Protein AF-A0ABD6EZ34-F1 (afdb_monomer_lite)

pLDDT: mean 71.6, std 22.75, range [33.69, 98.25]

InterPro domains:
  IPR019339 CBF1-interacting co-repressor CIR, N-terminal domain [PF10197] (9-44)
  IPR019339 CBF1-interacting co-repressor CIR, N-terminal domain [SM01083] (8-44)
  IPR039875 Leukocyte receptor cluster member 1-like [PTHR22093] (1-249)

Secondary structure (DSSP, 8-state):
---GGGSTT-TTSHHHHHHHHHHHHHHHHHHHHHHHHHHHHHHHHHHHHHHHHHHHHHHHHHHHHHTTTTS----------EEETTTTEEETTHHHHHHHHHHHHT--HHHHHHHHHHHHHHHHHTTSS--TTTTSTTTTT---TTTS-------S---------------------------------------------------------------HHHHHHHHHHHHHHHHHHHHHHHHHHHHHH-

Organism: NCBI:txid75299

Structure (mmCIF, N/CA/C/O backbone):
data_AF-A0ABD6EZ34-F1
#
_entry.id   AF-A0ABD6EZ34-F1
#
loop_
_atom_site.group_PDB
_atom_site.id
_atom_site.type_symbol
_atom_site.label_atom_id
_atom_site.label_alt_id
_atom_site.label_comp_id
_atom_site.label_asym_id
_atom_site.label_entity_id
_atom_site.label_seq_id
_atom_site.pdbx_PDB_ins_code
_atom_site.Cartn_x
_atom_site.Cartn_y
_atom_site.Cartn_z
_atom_site.occupancy
_atom_site.B_iso_or_equiv
_atom_site.auth_seq_id
_atom_site.auth_comp_id
_atom_site.auth_asym_id
_atom_site.auth_atom_id
_atom_site.pdbx_PDB_model_num
ATOM 1 N N . MET A 1 1 ? 24.789 -8.088 -36.510 1.00 84.75 1 MET A N 1
ATOM 2 C CA . MET A 1 1 ? 24.367 -6.817 -35.865 1.00 84.75 1 MET A CA 1
ATOM 3 C C . MET A 1 1 ? 23.098 -7.044 -35.054 1.00 84.75 1 MET A C 1
ATOM 5 O O . MET A 1 1 ? 22.182 -7.659 -35.582 1.00 84.75 1 MET A O 1
ATOM 9 N N . ASN A 1 2 ? 23.001 -6.521 -33.825 1.00 86.69 2 ASN A N 1
ATOM 10 C CA . ASN A 1 2 ? 21.755 -6.576 -33.052 1.00 86.69 2 ASN A CA 1
ATOM 11 C C . ASN A 1 2 ? 20.814 -5.424 -33.451 1.00 86.69 2 ASN A C 1
ATOM 13 O O . ASN A 1 2 ? 21.127 -4.248 -33.260 1.00 86.69 2 ASN A O 1
ATOM 17 N N . ILE A 1 3 ? 19.662 -5.767 -34.024 1.00 91.50 3 ILE A N 1
ATOM 18 C CA . ILE A 1 3 ? 18.646 -4.809 -34.483 1.00 91.50 3 ILE A CA 1
ATOM 19 C C . ILE A 1 3 ? 17.489 -4.634 -33.492 1.00 91.50 3 ILE A C 1
ATOM 21 O O . ILE A 1 3 ? 16.684 -3.721 -33.666 1.00 91.50 3 ILE A O 1
ATOM 25 N N . LEU A 1 4 ? 17.409 -5.474 -32.456 1.00 88.69 4 LEU A N 1
ATOM 26 C CA . LEU A 1 4 ? 16.299 -5.515 -31.501 1.00 88.69 4 LEU A CA 1
ATOM 27 C C . LEU A 1 4 ? 16.124 -4.195 -30.729 1.00 88.69 4 LEU A C 1
ATOM 29 O O . LEU A 1 4 ? 15.005 -3.688 -30.694 1.00 88.69 4 LEU A O 1
ATOM 33 N N . PRO A 1 5 ? 17.192 -3.550 -30.213 1.00 92.75 5 PRO A N 1
ATOM 34 C CA . PRO A 1 5 ? 17.068 -2.284 -29.484 1.00 92.75 5 PRO A CA 1
ATOM 35 C C . PRO A 1 5 ? 16.522 -1.123 -30.325 1.00 92.75 5 PRO A C 1
ATOM 37 O O . PRO A 1 5 ? 16.077 -0.123 -29.773 1.00 92.75 5 PRO A O 1
ATOM 40 N N . LYS A 1 6 ? 16.558 -1.244 -31.659 1.00 91.38 6 LYS A N 1
ATOM 41 C CA . LYS A 1 6 ? 16.041 -0.236 -32.598 1.00 91.38 6 LYS A CA 1
ATOM 42 C C . LYS A 1 6 ? 14.552 -0.425 -32.903 1.00 91.38 6 LYS A C 1
ATOM 44 O O . LYS A 1 6 ? 13.968 0.382 -33.622 1.00 91.38 6 LYS A O 1
ATOM 49 N N . LYS A 1 7 ? 13.935 -1.508 -32.422 1.00 93.62 7 LYS A N 1
ATOM 50 C CA . LYS A 1 7 ? 12.520 -1.804 -32.648 1.00 93.62 7 LYS A CA 1
ATOM 51 C C . LYS A 1 7 ? 11.677 -1.231 -31.513 1.00 93.62 7 LYS A C 1
ATOM 53 O O . LYS A 1 7 ? 11.980 -1.415 -30.340 1.00 93.62 7 LYS A O 1
ATOM 58 N N . ARG A 1 8 ? 10.566 -0.590 -31.878 1.00 90.75 8 ARG A N 1
ATOM 59 C CA . ARG A 1 8 ? 9.635 0.060 -30.938 1.00 90.75 8 ARG A CA 1
ATOM 60 C C . ARG A 1 8 ? 8.906 -0.923 -30.019 1.00 90.75 8 ARG A C 1
ATOM 62 O O . ARG A 1 8 ? 8.456 -0.529 -28.956 1.00 90.75 8 ARG A O 1
ATOM 69 N N . TRP A 1 9 ? 8.806 -2.194 -30.402 1.00 93.19 9 TRP A N 1
ATOM 70 C CA . TRP A 1 9 ? 8.193 -3.257 -29.595 1.00 93.19 9 TRP A CA 1
ATOM 71 C C . TRP A 1 9 ? 9.178 -3.929 -28.629 1.00 93.19 9 TRP A C 1
ATOM 73 O O . TRP A 1 9 ? 8.796 -4.813 -27.868 1.00 93.19 9 TRP A O 1
ATOM 83 N N . HIS A 1 10 ? 10.459 -3.550 -28.641 1.00 95.50 10 HIS A N 1
ATOM 84 C CA . HIS A 1 10 ? 11.445 -4.221 -27.809 1.00 95.50 10 HIS A CA 1
ATOM 85 C C . HIS A 1 10 ? 11.194 -3.937 -26.321 1.00 95.50 10 HIS A C 1
ATOM 87 O O . HIS A 1 10 ? 11.277 -2.795 -25.863 1.00 95.50 10 HIS A O 1
ATOM 93 N N . VAL A 1 11 ? 10.893 -4.995 -25.569 1.00 93.94 11 VAL A N 1
ATOM 94 C CA . VAL A 1 11 ? 10.420 -4.952 -24.173 1.00 93.94 11 VAL A CA 1
ATOM 95 C C . VAL A 1 11 ? 11.382 -4.209 -23.243 1.00 93.94 11 VAL A C 1
ATOM 97 O O . VAL A 1 11 ? 10.953 -3.475 -22.363 1.00 93.94 11 VAL A O 1
ATOM 100 N N . ARG A 1 12 ? 12.695 -4.348 -23.469 1.00 94.00 12 ARG A N 1
ATOM 101 C CA . ARG A 1 12 ? 13.746 -3.761 -22.620 1.00 94.00 12 ARG A CA 1
ATOM 102 C C . ARG A 1 12 ? 14.067 -2.298 -22.941 1.00 94.00 12 ARG A C 1
ATOM 104 O O . ARG A 1 12 ? 14.937 -1.710 -22.301 1.00 94.00 12 ARG A O 1
ATOM 111 N N . THR A 1 13 ? 13.413 -1.694 -23.933 1.00 94.56 13 THR A N 1
ATOM 112 C CA . THR A 1 13 ? 13.592 -0.258 -24.194 1.00 94.56 13 THR A CA 1
ATOM 113 C C . THR A 1 13 ? 13.009 0.559 -23.050 1.00 94.56 13 THR A C 1
ATOM 115 O O . THR A 1 13 ? 11.966 0.222 -22.493 1.00 94.56 13 THR A O 1
ATOM 118 N N . LYS A 1 14 ? 13.673 1.666 -22.707 1.00 95.38 14 LYS A N 1
ATOM 119 C CA . LYS A 1 14 ? 13.264 2.530 -21.590 1.00 95.38 14 LYS A CA 1
ATOM 120 C C . LYS A 1 14 ? 11.805 2.986 -21.710 1.00 95.38 14 LYS A C 1
ATOM 122 O O . LYS A 1 14 ? 11.103 3.031 -20.709 1.00 95.38 14 LYS A O 1
ATOM 127 N N . GLU A 1 15 ? 11.354 3.271 -22.930 1.00 94.75 15 GLU A N 1
ATOM 128 C CA . GLU A 1 15 ? 9.982 3.698 -23.221 1.00 94.75 15 GLU A CA 1
ATOM 129 C C . GLU A 1 15 ? 8.951 2.613 -22.894 1.00 94.75 15 GLU A C 1
ATOM 131 O O . GLU A 1 15 ? 7.957 2.895 -22.227 1.00 94.75 15 GLU A O 1
ATOM 136 N N . ASN A 1 16 ? 9.199 1.365 -23.297 1.00 95.19 16 ASN A N 1
ATOM 137 C CA . ASN A 1 16 ? 8.270 0.268 -23.031 1.00 95.19 16 ASN A CA 1
ATOM 138 C C . ASN A 1 16 ? 8.256 -0.116 -21.556 1.00 95.19 16 ASN A C 1
ATOM 140 O O . ASN A 1 16 ? 7.183 -0.292 -20.989 1.00 95.19 16 ASN A O 1
ATOM 144 N N . VAL A 1 17 ? 9.421 -0.146 -20.902 1.00 95.94 17 VAL A N 1
ATOM 145 C CA . VAL A 1 17 ? 9.475 -0.380 -19.454 1.00 95.94 17 VAL A CA 1
ATOM 146 C C . VAL A 1 17 ? 8.735 0.734 -18.697 1.00 95.94 17 VAL A C 1
ATOM 148 O O . VAL A 1 17 ? 8.036 0.456 -17.729 1.00 95.94 17 VAL A O 1
ATOM 151 N N . ALA A 1 18 ? 8.829 1.994 -19.137 1.00 95.94 18 ALA A N 1
ATOM 152 C CA . ALA A 1 18 ? 8.085 3.097 -18.527 1.00 95.94 18 ALA A CA 1
ATOM 153 C C . ALA A 1 18 ? 6.564 2.993 -18.740 1.00 95.94 18 ALA A C 1
ATOM 155 O O . ALA A 1 18 ? 5.808 3.372 -17.849 1.00 95.94 18 ALA A O 1
ATOM 156 N N . ARG A 1 19 ? 6.105 2.478 -19.889 1.00 96.75 19 ARG A N 1
ATOM 157 C CA . ARG A 1 19 ? 4.679 2.182 -20.117 1.00 96.75 19 ARG A CA 1
ATOM 158 C C . ARG A 1 19 ? 4.186 1.094 -19.175 1.00 96.75 19 ARG A C 1
ATOM 160 O O . ARG A 1 19 ? 3.265 1.356 -18.418 1.00 96.75 19 ARG A O 1
ATOM 167 N N . VAL A 1 20 ? 4.895 -0.034 -19.116 1.00 97.19 20 VAL A N 1
ATOM 168 C CA . VAL A 1 20 ? 4.566 -1.143 -18.207 1.00 97.19 20 VAL A CA 1
ATOM 169 C C . VAL A 1 20 ? 4.499 -0.668 -16.758 1.00 97.19 20 VAL A C 1
ATOM 171 O O . VAL A 1 20 ? 3.545 -0.982 -16.062 1.00 97.19 20 VAL A O 1
ATOM 174 N N . ARG A 1 21 ? 5.454 0.153 -16.305 1.00 97.62 21 ARG A N 1
ATOM 175 C CA . ARG A 1 21 ? 5.410 0.720 -14.948 1.00 97.62 21 ARG A CA 1
ATOM 176 C C . ARG A 1 21 ? 4.202 1.618 -14.706 1.00 97.62 21 ARG A C 1
ATOM 178 O O . ARG A 1 21 ? 3.658 1.605 -13.610 1.00 97.62 21 ARG A O 1
ATOM 185 N N . ARG A 1 22 ? 3.800 2.416 -15.697 1.00 97.44 22 ARG A N 1
ATOM 186 C CA . ARG A 1 22 ? 2.625 3.289 -15.586 1.00 97.44 22 ARG A CA 1
ATOM 187 C C . ARG A 1 22 ? 1.343 2.459 -15.508 1.00 97.44 22 ARG A C 1
ATOM 189 O O . ARG A 1 22 ? 0.504 2.752 -14.667 1.00 97.44 22 ARG A O 1
ATOM 196 N N . ASP A 1 23 ? 1.245 1.408 -16.314 1.00 97.88 23 ASP A N 1
ATOM 197 C CA . ASP A 1 23 ? 0.098 0.496 -16.317 1.00 97.88 23 ASP A CA 1
ATOM 198 C C . ASP A 1 23 ? 0.023 -0.305 -15.009 1.00 97.88 23 ASP A C 1
ATOM 200 O O . ASP A 1 23 ? -1.036 -0.383 -14.399 1.00 97.88 23 ASP A O 1
ATOM 204 N N . GLN A 1 24 ? 1.159 -0.813 -14.517 1.00 96.31 24 GLN A N 1
ATOM 205 C CA . GLN A 1 24 ? 1.257 -1.482 -13.214 1.00 96.31 24 GLN A CA 1
ATOM 206 C C . GLN A 1 24 ? 0.870 -0.555 -12.060 1.00 96.31 24 GLN A C 1
ATOM 208 O O . GLN A 1 24 ? 0.125 -0.963 -11.176 1.00 96.31 24 GLN A O 1
ATOM 213 N N . LYS A 1 25 ? 1.342 0.700 -12.074 1.00 96.88 25 LYS A N 1
ATOM 214 C CA . LYS A 1 25 ? 0.972 1.699 -11.063 1.00 96.88 25 LYS A CA 1
ATOM 215 C C . LYS A 1 25 ? -0.526 1.991 -11.097 1.00 96.88 25 LYS A C 1
ATOM 217 O O . LYS A 1 25 ? -1.151 2.036 -10.050 1.00 96.88 25 LYS A O 1
ATOM 222 N N . LYS A 1 26 ? -1.100 2.147 -12.292 1.00 97.12 26 LYS A N 1
ATOM 223 C CA . LYS A 1 26 ? -2.535 2.386 -12.462 1.00 97.12 26 LYS A CA 1
ATOM 224 C C . LYS A 1 26 ? -3.371 1.206 -11.958 1.00 97.12 26 LYS A C 1
ATOM 226 O O . LYS A 1 26 ? -4.345 1.424 -11.252 1.00 97.12 26 LYS A O 1
ATOM 231 N N . ALA A 1 27 ? -2.968 -0.023 -12.280 1.00 96.88 27 ALA A N 1
ATOM 232 C CA . ALA A 1 27 ? -3.629 -1.225 -11.779 1.00 96.88 27 ALA A CA 1
ATOM 233 C C . ALA A 1 27 ? -3.565 -1.306 -10.245 1.00 96.88 27 ALA A C 1
ATOM 235 O O . ALA A 1 27 ? -4.580 -1.559 -9.605 1.00 96.88 27 ALA A O 1
ATOM 236 N N . ALA A 1 28 ? -2.404 -1.009 -9.652 1.00 97.19 28 ALA A N 1
ATOM 237 C CA . ALA A 1 28 ? -2.249 -0.972 -8.200 1.00 97.19 28 ALA A CA 1
ATOM 238 C C . ALA A 1 28 ? -3.146 0.094 -7.540 1.00 97.19 28 ALA A C 1
ATOM 240 O O . ALA A 1 28 ? -3.829 -0.209 -6.568 1.00 97.19 28 ALA A O 1
ATOM 241 N N . GLU A 1 29 ? -3.208 1.309 -8.094 1.00 96.56 29 GLU A N 1
ATOM 242 C CA . GLU A 1 29 ? -4.093 2.372 -7.591 1.00 96.56 29 GLU A CA 1
ATOM 243 C C . GLU A 1 29 ? -5.579 1.978 -7.690 1.00 96.56 29 GLU A C 1
ATOM 245 O O . GLU A 1 29 ? -6.354 2.232 -6.771 1.00 96.56 29 GLU A O 1
ATOM 250 N N . GLU A 1 30 ? -6.004 1.333 -8.781 1.00 96.50 30 GLU A N 1
ATOM 251 C CA . GLU A 1 30 ? -7.382 0.842 -8.928 1.00 96.50 30 GLU A CA 1
ATOM 252 C C . GLU A 1 30 ? -7.718 -0.253 -7.902 1.00 96.50 30 GLU A C 1
ATOM 254 O O . GLU A 1 30 ? -8.785 -0.205 -7.286 1.00 96.50 30 GLU A O 1
ATOM 259 N N . GLU A 1 31 ? -6.805 -1.196 -7.653 1.00 95.81 31 GLU A N 1
ATOM 260 C CA . GLU A 1 31 ? -6.968 -2.217 -6.612 1.00 95.81 31 GLU A CA 1
ATOM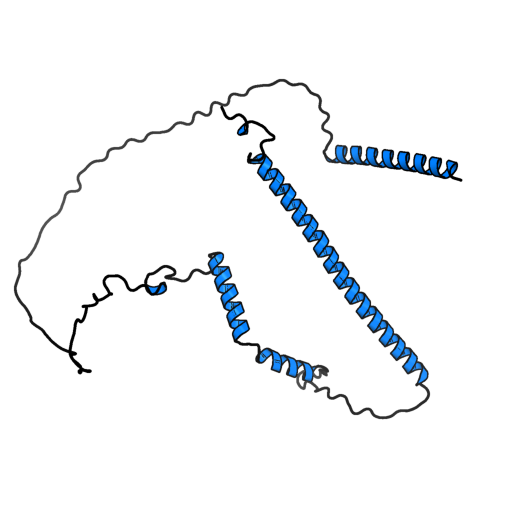 261 C C . GLU A 1 31 ? -7.047 -1.613 -5.204 1.00 95.81 31 GLU A C 1
ATOM 263 O O . GLU A 1 31 ? -7.879 -2.041 -4.402 1.00 95.81 31 GLU A O 1
ATOM 268 N N . GLU A 1 32 ? -6.215 -0.616 -4.894 1.00 97.31 32 GLU A N 1
ATOM 269 C CA . GLU A 1 32 ? -6.268 0.108 -3.620 1.00 97.31 32 GLU A CA 1
ATOM 270 C C . GLU A 1 32 ? -7.613 0.815 -3.444 1.00 97.31 32 GLU A C 1
ATOM 272 O O . GLU A 1 32 ? -8.270 0.625 -2.422 1.00 97.31 32 GLU A O 1
ATOM 277 N N . ARG A 1 33 ? -8.107 1.519 -4.470 1.00 97.31 33 ARG A N 1
ATOM 278 C CA . ARG A 1 33 ? -9.424 2.173 -4.410 1.00 97.31 33 ARG A CA 1
ATOM 279 C C . ARG A 1 33 ? -10.574 1.188 -4.212 1.00 97.31 33 ARG A C 1
ATOM 281 O O . ARG A 1 33 ? -11.544 1.508 -3.523 1.00 97.31 33 ARG A O 1
ATOM 288 N N . ILE A 1 34 ? -10.500 -0.000 -4.813 1.00 97.69 34 ILE A N 1
ATOM 289 C CA . ILE A 1 34 ? -11.504 -1.056 -4.611 1.00 97.69 34 ILE A CA 1
ATOM 290 C C . ILE A 1 34 ? -11.460 -1.560 -3.164 1.00 97.69 34 ILE A C 1
ATOM 292 O O . ILE A 1 34 ? -12.513 -1.696 -2.539 1.00 97.69 34 ILE A O 1
ATOM 296 N N . LYS A 1 35 ? -10.262 -1.790 -2.615 1.00 98.00 35 LYS A N 1
ATOM 297 C CA . LYS A 1 35 ? -10.076 -2.216 -1.219 1.00 98.00 35 LYS A CA 1
ATOM 298 C C . LYS A 1 35 ? -10.584 -1.162 -0.239 1.00 98.00 35 LYS A C 1
ATOM 300 O O . LYS A 1 35 ? -11.350 -1.497 0.656 1.00 98.00 35 LYS A O 1
ATOM 305 N N . GLU A 1 36 ? -10.230 0.106 -0.437 1.00 97.69 36 GLU A N 1
ATOM 306 C CA . GLU A 1 36 ? -10.720 1.217 0.387 1.00 97.69 36 GLU A CA 1
ATOM 307 C C . GLU A 1 36 ? -12.247 1.299 0.371 1.00 97.69 36 GLU A C 1
ATOM 309 O O . GLU A 1 36 ? -12.880 1.426 1.419 1.00 97.69 36 GLU A O 1
ATOM 314 N N . ARG A 1 37 ? -12.860 1.157 -0.809 1.00 97.75 37 ARG A N 1
ATOM 315 C CA . ARG A 1 37 ? -14.318 1.139 -0.941 1.00 97.75 37 ARG A CA 1
ATOM 316 C C . ARG A 1 37 ? -14.951 -0.030 -0.190 1.00 97.75 37 ARG A C 1
ATOM 318 O O . ARG A 1 37 ? -15.979 0.161 0.455 1.00 97.75 37 ARG A O 1
ATOM 325 N N . ALA A 1 38 ? -14.355 -1.217 -0.274 1.00 98.25 38 ALA A N 1
ATOM 326 C CA . ALA A 1 38 ? -14.832 -2.394 0.443 1.00 98.25 38 ALA A CA 1
ATOM 327 C C . ALA A 1 38 ? -14.742 -2.201 1.967 1.00 98.25 38 ALA A C 1
ATOM 329 O O . ALA A 1 38 ? -15.715 -2.470 2.667 1.00 98.25 38 ALA A O 1
ATOM 330 N N . LEU A 1 39 ? -13.629 -1.654 2.466 1.00 98.06 39 LEU A N 1
ATOM 331 C CA . LEU A 1 39 ? -13.435 -1.363 3.892 1.00 98.06 39 LEU A CA 1
ATOM 332 C C . LEU A 1 39 ? -14.427 -0.317 4.415 1.00 98.06 39 LEU A C 1
ATOM 334 O O . LEU A 1 39 ? -14.979 -0.470 5.505 1.00 98.06 39 LEU A O 1
ATOM 338 N N . LEU A 1 40 ? -14.684 0.741 3.640 1.00 98.00 40 LEU A N 1
ATOM 339 C CA . LEU A 1 40 ? -15.697 1.740 3.987 1.00 98.00 40 LEU A CA 1
ATOM 340 C C . LEU A 1 40 ? -17.094 1.118 4.043 1.00 98.00 40 LEU A C 1
ATOM 342 O O . LEU A 1 40 ? -17.802 1.320 5.028 1.00 98.00 40 LEU A O 1
ATOM 346 N N . ALA A 1 41 ? -17.460 0.312 3.044 1.00 97.81 41 ALA A N 1
ATOM 347 C CA . ALA A 1 41 ? -18.745 -0.380 3.018 1.00 97.81 41 ALA A CA 1
ATOM 348 C C . ALA A 1 41 ? -18.909 -1.340 4.209 1.00 97.81 41 ALA A C 1
ATOM 350 O O . ALA A 1 41 ? -19.976 -1.388 4.818 1.00 97.81 41 ALA A O 1
ATOM 351 N N . GLU A 1 42 ? -17.855 -2.064 4.593 1.00 98.06 42 GLU A N 1
ATOM 352 C CA . GLU A 1 42 ? -17.865 -2.934 5.773 1.00 98.06 42 GLU A CA 1
ATOM 353 C C . GLU A 1 42 ? -18.055 -2.132 7.070 1.00 98.06 42 GLU A C 1
ATOM 355 O O . GLU A 1 42 ? -18.880 -2.490 7.917 1.00 98.06 42 GLU A O 1
ATOM 360 N N . ARG A 1 43 ? -17.340 -1.008 7.213 1.00 98.06 43 ARG A N 1
ATOM 361 C CA . ARG A 1 43 ? -17.483 -0.103 8.362 1.00 98.06 43 ARG A CA 1
ATOM 362 C C . ARG A 1 43 ? -18.904 0.446 8.464 1.00 98.06 43 ARG A C 1
ATOM 364 O O . ARG A 1 43 ? -19.487 0.432 9.549 1.00 98.06 43 ARG A O 1
ATOM 371 N N . GLU A 1 44 ? -19.456 0.927 7.354 1.00 97.38 44 GLU A N 1
ATOM 372 C CA . GLU A 1 44 ? -20.824 1.446 7.280 1.00 97.38 44 GLU A CA 1
ATOM 373 C C . GLU A 1 44 ? -21.851 0.358 7.600 1.00 97.38 44 GLU A C 1
ATOM 375 O O . GLU A 1 44 ? -22.751 0.585 8.408 1.00 97.38 44 GLU A O 1
ATOM 380 N N . TYR A 1 45 ? -21.683 -0.846 7.050 1.00 97.94 45 TYR A N 1
ATOM 381 C CA . TYR A 1 45 ? -22.539 -1.995 7.338 1.00 97.94 45 TYR A CA 1
ATOM 382 C C . TYR A 1 45 ? -22.545 -2.340 8.830 1.00 97.94 45 TYR A C 1
ATOM 384 O O . TYR A 1 45 ? -23.610 -2.448 9.445 1.00 97.94 45 TYR A O 1
ATOM 392 N N . ARG A 1 46 ? -21.362 -2.427 9.447 1.00 97.81 46 ARG A N 1
ATOM 393 C CA . ARG A 1 46 ? -21.223 -2.698 10.882 1.00 97.81 46 ARG A CA 1
ATOM 394 C C . ARG A 1 46 ? -21.893 -1.619 11.732 1.00 97.81 46 ARG A C 1
ATOM 396 O O . ARG A 1 46 ? -22.590 -1.940 12.695 1.00 97.81 46 ARG A O 1
ATOM 403 N N . MET A 1 47 ? -21.718 -0.347 11.377 1.00 97.19 47 MET A N 1
ATOM 404 C CA . MET A 1 47 ? -22.379 0.766 12.066 1.00 97.19 47 MET A CA 1
ATOM 405 C C . MET A 1 47 ? -23.897 0.723 11.905 1.00 97.19 47 MET A C 1
ATOM 407 O O . MET A 1 47 ? -24.615 0.944 12.876 1.00 97.19 47 MET A O 1
ATOM 411 N N . ASN A 1 48 ? -24.394 0.395 10.715 1.00 96.81 48 ASN A N 1
ATOM 412 C CA . ASN A 1 48 ? -25.825 0.279 10.454 1.00 96.81 48 ASN A CA 1
ATOM 413 C C . ASN A 1 48 ? -26.461 -0.863 11.252 1.00 96.81 48 ASN A C 1
ATOM 415 O O . ASN A 1 48 ? -27.543 -0.669 11.803 1.00 96.81 48 ASN A O 1
ATOM 419 N N . ILE A 1 49 ? -25.780 -2.008 11.394 1.00 97.69 49 ILE A N 1
ATOM 420 C CA . ILE A 1 49 ? -26.225 -3.086 12.294 1.00 97.69 49 ILE A CA 1
ATOM 421 C C . ILE A 1 49 ? -26.321 -2.573 13.729 1.00 97.69 49 ILE A C 1
ATOM 423 O O . ILE A 1 49 ? -27.353 -2.735 14.372 1.00 97.69 49 ILE A O 1
ATOM 427 N N . LEU A 1 50 ? -25.270 -1.924 14.235 1.00 96.25 50 LEU A N 1
ATOM 428 C CA . LEU A 1 50 ? -25.259 -1.427 15.612 1.00 96.25 50 LEU A CA 1
ATOM 429 C C . LEU A 1 50 ? -26.353 -0.382 15.856 1.00 96.25 50 LEU A C 1
ATOM 431 O O . LEU A 1 50 ? -27.018 -0.433 16.890 1.00 96.25 50 LEU A O 1
ATOM 435 N N . ARG A 1 51 ? -26.594 0.512 14.889 1.00 95.56 51 ARG A N 1
ATOM 436 C CA . ARG A 1 51 ? -27.698 1.482 14.925 1.00 95.56 51 ARG A CA 1
ATOM 437 C C . ARG A 1 51 ? -29.059 0.798 14.915 1.00 95.56 51 ARG A C 1
ATOM 439 O O . ARG A 1 51 ? -29.914 1.165 15.712 1.00 95.56 51 ARG A O 1
ATOM 446 N N . ARG A 1 52 ? -29.255 -0.210 14.060 1.00 94.69 52 ARG A N 1
ATOM 447 C CA . ARG A 1 52 ? -30.500 -0.987 14.006 1.00 94.69 52 ARG A CA 1
ATOM 448 C C . ARG A 1 52 ? -30.758 -1.702 15.330 1.00 94.69 52 ARG A C 1
ATOM 450 O O . ARG A 1 52 ? -31.855 -1.591 15.860 1.00 94.69 52 ARG A O 1
ATOM 457 N N . ASN A 1 53 ? -29.745 -2.355 15.892 1.00 95.00 53 ASN A N 1
ATOM 458 C CA . ASN A 1 53 ? -29.856 -3.055 17.170 1.00 95.00 53 ASN A CA 1
ATOM 459 C C . ASN A 1 53 ? -30.118 -2.079 18.326 1.00 95.00 53 ASN A C 1
ATOM 461 O O . ASN A 1 53 ? -30.893 -2.385 19.222 1.00 95.00 53 ASN A O 1
ATOM 465 N N . ALA A 1 54 ? -29.487 -0.899 18.324 1.00 93.75 54 ALA A N 1
ATOM 466 C CA . ALA A 1 54 ? -29.772 0.141 19.312 1.00 93.75 54 ALA A CA 1
ATOM 467 C C . ALA A 1 54 ? -31.211 0.661 19.189 1.00 93.75 54 ALA A C 1
ATOM 469 O O . ALA A 1 54 ? -31.893 0.781 20.200 1.00 93.75 54 ALA A O 1
ATOM 470 N N . GLY A 1 55 ? -31.689 0.901 17.963 1.00 92.38 55 GLY A N 1
ATOM 471 C CA . GLY A 1 55 ? -33.079 1.278 17.707 1.00 92.38 55 GLY A CA 1
ATOM 472 C C . GLY A 1 55 ? -34.073 0.214 18.176 1.00 92.38 55 GLY A C 1
ATOM 473 O O . GLY A 1 55 ? -35.058 0.555 18.817 1.00 92.38 55 GLY A O 1
ATOM 474 N N . GLN A 1 56 ? -33.781 -1.068 17.933 1.00 90.12 56 GLN A N 1
ATOM 475 C CA . GLN A 1 56 ? -34.586 -2.187 18.434 1.00 90.12 56 GLN A CA 1
ATOM 476 C C . GLN A 1 56 ? -34.619 -2.229 19.963 1.00 90.12 56 GLN A C 1
ATOM 478 O O . GLN A 1 56 ? -35.701 -2.308 20.524 1.00 90.12 56 GLN A O 1
ATOM 483 N N . ARG A 1 57 ? -33.475 -2.068 20.645 1.00 89.12 57 ARG A N 1
ATOM 484 C CA . ARG A 1 57 ? -33.444 -2.015 22.118 1.00 89.12 57 ARG A CA 1
ATOM 485 C C . ARG A 1 57 ? -34.255 -0.853 22.682 1.00 89.12 57 ARG A C 1
ATOM 487 O O . ARG A 1 57 ? -34.916 -1.019 23.700 1.00 89.12 57 ARG A O 1
ATOM 494 N N . VAL A 1 58 ? -34.185 0.323 22.055 1.00 85.69 58 VAL A N 1
ATOM 495 C CA . VAL A 1 58 ? -34.970 1.493 22.480 1.00 85.69 58 VAL A CA 1
ATOM 496 C C . VAL A 1 58 ? -36.460 1.248 22.260 1.00 85.69 58 VAL A C 1
ATOM 498 O O . VAL A 1 58 ? -37.238 1.551 23.153 1.00 85.69 58 VAL A O 1
ATOM 501 N N . MET A 1 59 ? -36.850 0.664 21.125 1.00 81.12 59 MET A N 1
ATOM 502 C CA . MET A 1 59 ? -38.238 0.282 20.844 1.00 81.12 59 MET A CA 1
ATOM 503 C C . MET A 1 59 ? -38.754 -0.756 21.846 1.00 81.12 59 MET A C 1
ATOM 505 O O . MET A 1 59 ? -39.777 -0.524 22.471 1.00 81.12 59 MET A O 1
ATOM 509 N N . GLU A 1 60 ? -38.002 -1.830 22.095 1.00 79.38 60 GLU A N 1
ATOM 510 C CA . GLU A 1 60 ? -38.344 -2.843 23.106 1.00 79.38 60 GLU A CA 1
ATOM 511 C C . GLU A 1 60 ? -38.428 -2.246 24.519 1.00 79.38 60 GLU A C 1
ATOM 513 O O . GLU A 1 60 ? -39.308 -2.604 25.295 1.00 79.38 60 GLU A O 1
ATOM 518 N N . SER A 1 61 ? -37.544 -1.303 24.857 1.00 76.12 61 SER A N 1
ATOM 519 C CA . SER A 1 61 ? -37.579 -0.610 26.153 1.00 76.12 61 SER A CA 1
ATOM 520 C C . SER A 1 61 ? -38.759 0.363 26.265 1.00 76.12 61 SER A C 1
ATOM 522 O O . SER A 1 61 ? -39.297 0.541 27.356 1.00 76.12 61 SER A O 1
ATOM 524 N N . PHE A 1 62 ? -39.165 0.988 25.157 1.00 66.31 62 PHE A N 1
ATOM 525 C CA . PHE A 1 62 ? -40.300 1.909 25.090 1.00 66.31 62 PHE A CA 1
ATOM 526 C C . PHE A 1 62 ? -41.639 1.157 25.162 1.00 66.31 62 PHE A C 1
ATOM 528 O O . PHE A 1 62 ? -42.472 1.496 26.000 1.00 66.31 62 PHE A O 1
ATOM 535 N N . ASP A 1 63 ? -41.792 0.071 24.399 1.00 58.50 63 ASP A N 1
ATOM 536 C CA . ASP A 1 63 ? -42.975 -0.801 24.434 1.00 58.50 63 ASP A CA 1
ATOM 537 C C . ASP A 1 63 ? -43.139 -1.479 25.812 1.00 58.50 63 ASP A C 1
ATOM 539 O O . ASP A 1 63 ? -44.254 -1.672 26.303 1.00 58.50 63 ASP A O 1
ATOM 543 N N . TYR A 1 64 ? -42.031 -1.791 26.499 1.00 56.88 64 TYR A N 1
ATOM 544 C CA . TYR A 1 64 ? -42.058 -2.316 27.869 1.00 56.88 64 TYR A CA 1
ATOM 545 C C . TYR A 1 64 ? -42.464 -1.253 28.908 1.00 56.88 64 TYR A C 1
ATOM 547 O O . TYR A 1 64 ? -43.204 -1.565 29.845 1.00 56.88 64 TYR A O 1
ATOM 555 N N . ALA A 1 65 ? -42.037 0.004 28.736 1.00 55.47 65 ALA A N 1
ATOM 556 C CA . ALA A 1 65 ? -42.400 1.114 29.620 1.00 55.47 65 ALA A CA 1
ATOM 557 C C . ALA A 1 65 ? -43.878 1.523 29.486 1.00 55.47 65 ALA A C 1
ATOM 559 O O . ALA A 1 65 ? -44.507 1.833 30.496 1.00 55.47 65 ALA A O 1
ATOM 560 N N . GLU A 1 66 ? -44.462 1.457 28.285 1.00 49.62 66 GLU A N 1
ATOM 561 C CA . GLU A 1 66 ? -45.882 1.769 28.060 1.00 49.62 66 GLU A CA 1
ATOM 562 C C . GLU A 1 66 ? -46.815 0.756 28.757 1.00 49.62 66 GLU A C 1
ATOM 564 O O . GLU A 1 66 ? -47.843 1.143 29.312 1.00 49.62 66 GLU A O 1
ATOM 569 N N . SER A 1 67 ? -46.396 -0.512 28.884 1.00 53.97 67 SER A N 1
ATOM 570 C CA . SER A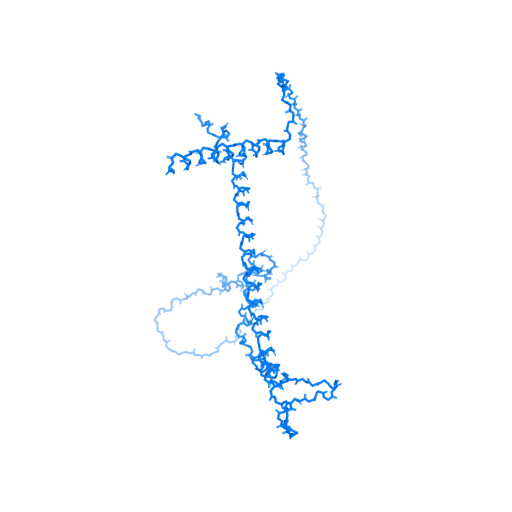 1 67 ? -47.139 -1.558 29.617 1.00 53.97 67 SER A CA 1
ATOM 571 C C . SER A 1 67 ? -47.086 -1.454 31.155 1.00 53.97 67 SER A C 1
ATOM 573 O O . SER A 1 67 ? -47.845 -2.126 31.851 1.00 53.97 67 SER A O 1
ATOM 575 N N . LYS A 1 68 ? -46.193 -0.617 31.704 1.00 50.44 68 LYS A N 1
ATOM 576 C CA . LYS A 1 68 ? -45.880 -0.508 33.145 1.00 50.44 68 LYS A CA 1
ATOM 577 C C . LYS A 1 68 ? -46.326 0.817 33.779 1.00 50.44 68 LYS A C 1
ATOM 579 O O . LYS A 1 68 ? -46.029 1.057 34.946 1.00 50.44 68 LYS A O 1
ATOM 584 N N . THR A 1 69 ? -47.052 1.675 33.059 1.00 42.12 69 THR A N 1
ATOM 585 C CA . THR A 1 69 ? -47.507 2.985 33.573 1.00 42.12 69 THR A CA 1
ATOM 586 C C . THR A 1 69 ? -48.727 2.927 34.503 1.00 42.12 69 THR A C 1
ATOM 588 O O . THR A 1 69 ? -49.213 3.975 34.924 1.00 42.12 69 THR A O 1
ATOM 591 N N . SER A 1 70 ? -49.192 1.737 34.906 1.00 47.44 70 SER A N 1
ATOM 592 C CA . SER A 1 70 ? -50.272 1.598 35.892 1.00 47.44 70 SER A CA 1
ATOM 593 C C . SER A 1 70 ? -49.840 1.193 37.304 1.00 47.44 70 SER A C 1
ATOM 595 O O . SER A 1 70 ? -50.724 1.090 38.149 1.00 47.44 70 SER A O 1
ATOM 597 N N . GLU A 1 71 ? -48.553 0.978 37.627 1.00 43.66 71 GLU A N 1
ATOM 598 C CA . GLU A 1 71 ? -48.210 0.657 39.025 1.00 43.66 71 GLU A CA 1
ATOM 599 C C . GLU A 1 71 ? -46.747 0.888 39.455 1.00 43.66 71 GLU A C 1
ATOM 601 O O . GLU A 1 71 ? -45.805 0.338 38.888 1.00 43.66 71 GLU A O 1
ATOM 606 N N . SER A 1 72 ? -46.628 1.611 40.578 1.00 38.72 72 SER A N 1
ATOM 607 C CA . SER A 1 72 ? -45.529 1.643 41.558 1.00 38.72 72 SER A CA 1
ATOM 608 C C . SER A 1 72 ? -44.348 2.606 41.347 1.00 38.72 72 SER A C 1
ATOM 610 O O . SER A 1 72 ? -43.392 2.347 40.621 1.00 38.72 72 SER A O 1
ATOM 612 N N . GLN A 1 73 ? -44.356 3.657 42.177 1.00 46.91 73 GLN A N 1
ATOM 613 C CA . GLN A 1 73 ? -43.163 4.215 42.824 1.00 46.91 73 GLN A CA 1
ATOM 614 C C . GLN A 1 73 ? -42.387 3.107 43.562 1.00 46.91 73 GLN A C 1
ATOM 616 O O . GLN A 1 73 ? -43.025 2.255 44.172 1.00 46.91 73 GLN A O 1
ATOM 621 N N . SER A 1 74 ? -41.050 3.132 43.565 1.00 34.94 74 SER A N 1
ATOM 622 C CA . SER A 1 74 ? -40.190 2.736 44.702 1.00 34.94 74 SER A CA 1
ATOM 623 C C . SER A 1 74 ? -38.707 2.783 44.299 1.00 34.94 74 SER A C 1
ATOM 625 O O . SER A 1 74 ? -38.356 2.548 43.147 1.00 34.94 74 SER A O 1
ATOM 627 N N . LEU A 1 75 ? -37.870 3.114 45.279 1.00 44.22 75 LEU A N 1
ATOM 628 C CA . LEU A 1 75 ? -36.433 3.368 45.251 1.00 44.22 75 LEU A CA 1
ATOM 629 C C . LEU A 1 75 ? -35.590 2.327 44.491 1.00 44.22 75 LEU A C 1
ATOM 631 O O . LEU A 1 75 ? -35.766 1.123 44.653 1.00 44.22 75 LEU A O 1
ATOM 635 N N . GLY A 1 76 ? -34.592 2.825 43.756 1.00 33.69 76 GLY A N 1
ATOM 636 C CA . GLY A 1 76 ? -33.503 2.048 43.162 1.00 33.69 76 GLY A CA 1
ATOM 637 C C . GLY A 1 76 ? -32.150 2.660 43.516 1.00 33.69 76 GLY A C 1
ATOM 638 O O . GLY A 1 76 ? -31.547 3.377 42.722 1.00 33.69 76 GLY A O 1
ATOM 639 N N . GLU A 1 77 ? -31.710 2.394 44.740 1.00 41.00 77 GLU A N 1
ATOM 640 C CA . GLU A 1 77 ? -30.338 2.533 45.223 1.00 41.00 77 GLU A CA 1
ATOM 641 C C . GLU A 1 77 ? -29.467 1.492 44.494 1.00 41.00 77 GLU A C 1
ATOM 643 O O . GLU A 1 77 ? -29.640 0.290 44.680 1.00 41.00 77 GLU A O 1
ATOM 648 N N . GLY A 1 78 ? -28.596 1.934 43.581 1.00 40.03 78 GLY A N 1
ATOM 649 C CA . GLY A 1 78 ? -27.763 1.012 42.793 1.00 40.03 78 GLY A CA 1
ATOM 650 C C . GLY A 1 78 ? -26.885 1.639 41.707 1.00 40.03 78 GLY A C 1
ATOM 651 O O . GLY A 1 78 ? -26.361 0.923 40.861 1.00 40.03 78 GLY A O 1
ATOM 652 N N . GLY A 1 79 ? -26.721 2.964 41.696 1.00 43.94 79 GLY A N 1
ATOM 653 C CA . GLY A 1 79 ? -25.801 3.646 40.789 1.00 43.94 79 GLY A CA 1
ATOM 654 C C . GLY A 1 79 ? -24.550 4.082 41.536 1.00 43.94 79 GLY A C 1
ATOM 655 O O . GLY A 1 79 ? -24.531 5.183 42.077 1.00 43.94 79 GLY A O 1
ATOM 656 N N . SER A 1 80 ? -23.510 3.244 41.555 1.00 52.75 80 SER A N 1
ATOM 657 C CA . SER A 1 80 ? -22.157 3.612 42.010 1.00 52.75 80 SER A CA 1
ATOM 658 C C . SER A 1 80 ? -21.489 4.555 40.996 1.00 52.75 80 SER A C 1
ATOM 660 O O . SER A 1 80 ? -20.452 4.254 40.417 1.00 52.75 80 SER A O 1
ATOM 662 N N . GLY A 1 81 ? -22.128 5.688 40.706 1.00 51.38 81 GLY A N 1
ATOM 663 C CA . GLY A 1 81 ? -21.511 6.786 39.978 1.00 51.38 81 GLY A CA 1
ATOM 664 C C . GLY A 1 81 ? -20.705 7.607 40.970 1.00 51.38 81 GLY A C 1
ATOM 665 O O . GLY A 1 81 ? -21.282 8.336 41.775 1.00 51.38 81 GLY A O 1
ATOM 666 N N . VAL A 1 82 ? -19.380 7.480 40.941 1.00 58.56 82 VAL A N 1
ATOM 667 C CA . VAL A 1 82 ? -18.507 8.365 41.718 1.00 58.56 82 VAL A CA 1
ATOM 668 C C . VAL A 1 82 ? -18.669 9.774 41.148 1.00 58.56 82 VAL A C 1
ATOM 670 O O . VAL A 1 82 ? -18.355 10.024 39.983 1.00 58.56 82 VAL A O 1
ATOM 673 N N . ILE A 1 83 ? -19.220 10.686 41.949 1.00 58.94 83 ILE A N 1
ATOM 674 C CA . ILE A 1 83 ? -19.352 12.094 41.573 1.00 58.94 83 ILE A CA 1
ATOM 675 C C . ILE A 1 83 ? -17.949 12.692 41.569 1.00 58.94 83 ILE A C 1
ATOM 677 O O . ILE A 1 83 ? -17.248 12.646 42.578 1.00 58.94 83 ILE A O 1
ATOM 681 N N . ASP A 1 84 ? -17.537 13.250 40.435 1.00 61.41 84 ASP A N 1
ATOM 682 C CA . ASP A 1 84 ? -16.234 13.889 40.323 1.00 61.41 84 ASP A CA 1
ATOM 683 C C . ASP A 1 84 ? -16.293 15.253 41.034 1.00 61.41 84 ASP A C 1
ATOM 685 O O . ASP A 1 84 ? -16.838 16.230 40.507 1.00 61.41 84 ASP A O 1
ATOM 689 N N . GLU A 1 85 ? -15.779 15.317 42.268 1.00 61.03 85 GLU A N 1
ATOM 690 C CA . GLU A 1 85 ? -15.920 16.455 43.200 1.00 61.03 85 GLU A CA 1
ATOM 691 C C . GLU A 1 85 ? -15.405 17.793 42.631 1.00 61.03 85 GLU A C 1
ATOM 693 O O . GLU A 1 85 ? -15.762 18.864 43.116 1.00 61.03 85 GLU A O 1
ATOM 698 N N . LYS A 1 86 ? -14.588 17.750 41.570 1.00 63.75 86 LYS A N 1
ATOM 699 C CA . LYS A 1 86 ? -14.020 18.933 40.903 1.00 63.75 86 LYS A CA 1
ATOM 700 C C . LYS A 1 86 ? -14.914 19.525 39.815 1.00 63.75 86 LYS A C 1
ATOM 702 O O . LYS A 1 86 ? -14.801 20.714 39.532 1.00 63.75 86 LYS A O 1
ATOM 707 N N . SER A 1 87 ? -15.757 18.710 39.179 1.00 68.94 87 SER A N 1
ATOM 708 C CA . SER A 1 87 ? -16.549 19.114 38.008 1.00 68.94 87 SER A CA 1
ATOM 709 C C . SER A 1 87 ? -18.057 18.974 38.221 1.00 68.94 87 SER A C 1
ATOM 711 O O . SER A 1 87 ? -18.820 19.464 37.389 1.00 68.94 87 SER A O 1
ATOM 713 N N . GLY A 1 88 ? -18.500 18.275 39.273 1.00 73.38 88 GLY A N 1
ATOM 714 C CA . GLY A 1 88 ? -19.911 17.923 39.465 1.00 73.38 88 GLY A CA 1
ATOM 715 C C . GLY A 1 88 ? -20.467 17.013 38.361 1.00 73.38 88 GLY A C 1
ATOM 716 O O . GLY A 1 88 ? -21.679 16.839 38.255 1.00 73.38 88 GLY A O 1
ATOM 717 N N . HIS A 1 89 ? -19.596 16.453 37.517 1.00 80.50 89 HIS A N 1
ATOM 718 C CA . HIS A 1 89 ? -19.974 15.533 36.457 1.00 80.50 89 HIS A CA 1
ATOM 719 C C . HIS A 1 89 ? -20.045 14.114 37.026 1.00 80.50 89 HIS A C 1
ATOM 721 O O . HIS A 1 89 ? -19.140 13.671 37.735 1.00 80.50 89 HIS A O 1
ATOM 727 N N . ILE A 1 90 ? -21.135 13.408 36.730 1.00 81.94 90 ILE A N 1
ATOM 728 C CA . ILE A 1 90 ? -21.311 12.012 37.131 1.00 81.94 90 ILE A CA 1
ATOM 729 C C . ILE A 1 90 ? -20.603 11.159 36.081 1.00 81.94 90 ILE A C 1
ATOM 731 O O . ILE A 1 90 ? -21.108 10.996 34.969 1.00 81.94 90 ILE A O 1
ATOM 735 N N . ASN A 1 91 ? -19.424 10.639 36.422 1.00 79.94 91 ASN A N 1
ATOM 736 C CA . ASN A 1 91 ? -18.694 9.744 35.537 1.00 79.94 91 ASN A CA 1
ATOM 737 C C . ASN A 1 91 ? -19.161 8.297 35.764 1.00 79.94 91 ASN A C 1
ATOM 739 O O . ASN A 1 91 ? -18.748 7.628 36.710 1.00 79.94 91 ASN A O 1
ATOM 743 N N . PHE A 1 92 ? -20.022 7.813 34.867 1.00 83.38 92 PHE A N 1
ATOM 744 C CA . PHE A 1 92 ? -20.519 6.431 34.863 1.00 83.38 92 PHE A CA 1
ATOM 745 C C . PHE A 1 92 ? -19.443 5.390 34.529 1.00 83.38 92 PHE A C 1
ATOM 747 O O . PHE A 1 92 ? -19.657 4.200 34.739 1.00 83.38 92 PHE A O 1
ATOM 754 N N . PHE A 1 93 ? -18.301 5.829 34.002 1.00 82.31 93 PHE A N 1
ATOM 755 C CA . PHE A 1 93 ? -17.204 4.976 33.567 1.00 82.31 93 PHE A CA 1
ATOM 756 C C . PHE A 1 93 ? -15.993 5.072 34.491 1.00 82.31 93 PHE A C 1
ATOM 758 O O . PHE A 1 93 ? -14.980 4.462 34.187 1.00 82.31 93 PHE A O 1
ATOM 765 N N . ALA A 1 94 ? -16.084 5.770 35.628 1.00 81.06 94 ALA A N 1
ATOM 766 C CA . ALA A 1 94 ? -14.945 5.984 36.521 1.00 81.06 94 ALA A CA 1
ATOM 767 C C . ALA A 1 94 ? -14.263 4.672 36.950 1.00 81.06 94 ALA A C 1
ATOM 769 O O . ALA A 1 94 ? -13.038 4.609 37.040 1.00 81.06 94 ALA A O 1
ATOM 770 N N . ASP A 1 95 ? -15.041 3.616 37.183 1.00 76.81 95 ASP A N 1
ATOM 771 C CA . ASP A 1 95 ? -14.502 2.315 37.581 1.00 76.81 95 ASP A CA 1
ATOM 772 C C . ASP A 1 95 ? -13.859 1.575 36.396 1.00 76.81 95 ASP A C 1
ATOM 774 O O . ASP A 1 95 ? -12.768 1.026 36.538 1.00 76.81 95 ASP A O 1
ATOM 778 N N . LEU A 1 96 ? -14.450 1.668 35.200 1.00 76.50 96 LEU A N 1
ATOM 779 C CA . LEU A 1 96 ? -13.880 1.108 33.969 1.00 76.50 96 LEU A CA 1
ATOM 780 C C . LEU A 1 96 ? -12.617 1.857 33.521 1.00 76.50 96 LEU A C 1
ATOM 782 O O . LEU A 1 96 ? -11.645 1.232 33.116 1.00 76.50 96 LEU A O 1
ATOM 786 N N . GLU A 1 97 ? -12.591 3.183 33.641 1.00 76.25 97 GLU A N 1
ATOM 787 C CA . GLU A 1 97 ? -11.419 4.010 33.353 1.00 76.25 97 GLU A CA 1
ATOM 788 C C . GLU A 1 97 ? -10.283 3.708 34.330 1.00 76.25 97 GLU A C 1
ATOM 790 O O . GLU A 1 97 ? -9.134 3.607 33.912 1.00 76.25 97 GLU A O 1
ATOM 795 N N . ARG A 1 98 ? -10.571 3.490 35.622 1.00 73.62 98 ARG A N 1
ATOM 796 C CA . ARG A 1 98 ? -9.550 3.035 36.580 1.00 73.62 98 ARG A CA 1
ATOM 797 C C . ARG A 1 98 ? -9.025 1.643 36.241 1.00 73.62 98 ARG A C 1
ATOM 799 O O . ARG A 1 98 ? -7.824 1.419 36.374 1.00 73.62 98 ARG A O 1
ATOM 806 N N . GLU A 1 99 ? -9.880 0.725 35.800 1.00 68.06 99 GLU A N 1
ATOM 807 C CA . GLU A 1 99 ? -9.467 -0.616 35.368 1.00 68.06 99 GLU A CA 1
ATOM 808 C C . GLU A 1 99 ? -8.642 -0.586 34.070 1.00 68.06 99 GLU A C 1
ATOM 810 O O . GLU A 1 99 ? -7.624 -1.275 33.965 1.00 68.06 99 GLU A O 1
ATOM 815 N N . GLU A 1 100 ? -9.010 0.246 33.093 1.00 64.69 100 GLU A N 1
ATOM 816 C CA . GLU A 1 100 ? -8.228 0.451 31.870 1.00 64.69 100 GLU A CA 1
ATOM 817 C C . GLU A 1 100 ? -6.904 1.168 32.149 1.00 64.69 100 GLU A C 1
ATOM 819 O O . GLU A 1 100 ? -5.871 0.760 31.618 1.00 64.69 100 GLU A O 1
ATOM 824 N N . LEU A 1 101 ? -6.881 2.180 33.019 1.00 64.06 101 LEU A N 1
ATOM 825 C CA . LEU A 1 101 ? -5.647 2.830 33.467 1.00 64.06 101 LEU A CA 1
ATOM 826 C C . LEU A 1 101 ? -4.748 1.845 34.223 1.00 64.06 101 LEU A C 1
ATOM 828 O O . LEU A 1 101 ? -3.561 1.753 33.927 1.00 64.06 101 LEU A O 1
ATOM 832 N N . ALA A 1 102 ? -5.302 1.010 35.103 1.00 62.84 102 ALA A N 1
ATOM 833 C CA . ALA A 1 102 ? -4.539 -0.028 35.797 1.00 62.84 102 ALA A CA 1
ATOM 834 C C . ALA A 1 102 ? -3.955 -1.088 34.837 1.00 62.84 102 ALA A C 1
ATOM 836 O O . ALA A 1 102 ? -2.853 -1.597 35.072 1.00 62.84 102 ALA A O 1
ATOM 837 N N . ASN A 1 103 ? -4.657 -1.396 33.741 1.00 58.81 103 ASN A N 1
ATOM 838 C CA . ASN A 1 103 ? -4.190 -2.310 32.694 1.00 58.81 103 ASN A CA 1
ATOM 839 C C . ASN A 1 103 ? -3.198 -1.658 31.709 1.00 58.81 103 ASN A C 1
ATOM 841 O O . ASN A 1 103 ? -2.311 -2.338 31.190 1.00 58.81 103 ASN A O 1
ATOM 845 N N . THR A 1 104 ? -3.301 -0.352 31.458 1.00 56.50 104 THR A N 1
ATOM 846 C CA . THR A 1 104 ? -2.444 0.385 30.507 1.00 56.50 104 THR A CA 1
ATOM 847 C C . THR A 1 104 ? -1.179 0.958 31.145 1.00 56.50 104 THR A C 1
ATOM 849 O O . THR A 1 104 ? -0.128 0.962 30.503 1.00 56.50 104 THR A O 1
ATOM 852 N N . GLU A 1 105 ? -1.209 1.346 32.421 1.00 54.00 105 GLU A N 1
ATOM 853 C CA . GLU A 1 105 ? -0.012 1.740 33.180 1.00 54.00 105 GLU A CA 1
ATOM 854 C C . GLU A 1 105 ? 0.933 0.552 33.423 1.00 54.00 105 GLU A C 1
ATOM 856 O O . GLU A 1 105 ? 2.149 0.722 33.543 1.00 54.00 105 GLU A O 1
ATOM 861 N N . LYS A 1 106 ? 0.399 -0.677 33.398 1.00 57.09 106 LYS A N 1
ATOM 862 C CA . LYS A 1 106 ? 1.171 -1.928 33.309 1.00 57.09 106 LYS A CA 1
ATOM 863 C C . LYS A 1 106 ? 1.299 -2.444 31.871 1.00 57.09 106 LYS A C 1
ATOM 865 O O . LYS A 1 106 ? 1.427 -3.647 31.652 1.00 57.09 106 LYS A O 1
ATOM 870 N N . GLY A 1 107 ? 1.310 -1.556 30.877 1.00 57.03 107 GLY A N 1
ATOM 871 C CA . GLY A 1 107 ? 1.668 -1.913 29.507 1.00 57.03 107 GLY A CA 1
ATOM 872 C C . GLY A 1 107 ? 3.024 -2.624 29.472 1.00 57.03 107 GLY A C 1
ATOM 873 O O . GLY A 1 107 ? 3.984 -2.183 30.109 1.00 57.03 107 GLY A O 1
ATOM 874 N N . ASN A 1 108 ? 3.092 -3.753 28.760 1.00 68.00 108 ASN A N 1
ATOM 875 C CA . ASN A 1 108 ? 4.280 -4.598 28.697 1.00 68.00 108 ASN A CA 1
ATOM 876 C C . ASN A 1 108 ? 5.506 -3.757 28.288 1.00 68.00 108 ASN A C 1
ATOM 878 O O . ASN A 1 108 ? 5.613 -3.306 27.145 1.00 68.00 108 ASN A O 1
ATOM 882 N N . LYS A 1 109 ? 6.423 -3.516 29.236 1.00 78.44 109 LYS A N 1
ATOM 883 C CA . LYS A 1 109 ? 7.611 -2.666 29.036 1.00 78.44 109 LYS A CA 1
ATOM 884 C C . LYS A 1 109 ? 8.465 -3.160 27.870 1.00 78.44 109 LYS A C 1
ATOM 886 O O . LYS A 1 109 ? 9.096 -2.358 27.183 1.00 78.44 109 LYS A O 1
ATOM 891 N N . GLU A 1 110 ? 8.439 -4.466 27.629 1.00 79.06 110 GLU A N 1
ATOM 892 C CA . GLU A 1 110 ? 9.133 -5.113 26.521 1.00 79.06 110 GLU A CA 1
ATOM 893 C C . GLU A 1 110 ? 8.552 -4.681 25.171 1.00 79.06 110 GLU A C 1
ATOM 895 O O . GLU A 1 110 ? 9.307 -4.291 24.287 1.00 79.06 110 GLU A O 1
ATOM 900 N N . TYR A 1 111 ? 7.226 -4.594 25.045 1.00 76.81 111 TYR A N 1
ATOM 901 C CA . TYR A 1 111 ? 6.560 -4.174 23.808 1.00 76.81 111 TYR A CA 1
ATOM 902 C C . TYR A 1 111 ? 6.858 -2.713 23.440 1.00 76.81 111 TYR A C 1
ATOM 904 O O . TYR A 1 111 ? 7.088 -2.383 22.275 1.00 76.81 111 TYR A O 1
ATOM 912 N N . ALA A 1 112 ? 6.904 -1.818 24.431 1.00 82.25 112 ALA A N 1
ATOM 913 C CA . ALA A 1 112 ? 7.292 -0.427 24.198 1.00 82.25 112 ALA A CA 1
ATOM 914 C C . ALA A 1 112 ? 8.764 -0.309 23.757 1.00 82.25 112 ALA A C 1
ATOM 916 O O . ALA A 1 112 ? 9.091 0.511 22.896 1.00 82.25 112 ALA A O 1
ATOM 917 N N . ALA A 1 113 ? 9.646 -1.144 24.317 1.00 85.44 113 ALA A N 1
ATOM 918 C CA . ALA A 1 113 ? 11.049 -1.203 23.925 1.00 85.44 113 ALA A CA 1
ATOM 919 C C . ALA A 1 113 ? 11.236 -1.804 22.521 1.00 85.44 113 ALA A C 1
ATOM 921 O O . ALA A 1 113 ? 12.033 -1.280 21.747 1.00 85.44 113 ALA A O 1
ATOM 922 N N . GLU A 1 114 ? 10.489 -2.848 22.163 1.00 86.00 114 GLU A N 1
ATOM 923 C CA . GLU A 1 114 ? 10.491 -3.441 20.820 1.00 86.00 114 GLU A CA 1
ATOM 924 C C . GLU A 1 114 ? 9.997 -2.453 19.764 1.00 86.00 114 GLU A C 1
ATOM 926 O O . GLU A 1 114 ? 10.693 -2.214 18.782 1.00 86.00 114 GLU A O 1
ATOM 931 N N . LYS A 1 115 ? 8.871 -1.775 20.012 1.00 91.25 115 LYS A N 1
ATOM 932 C CA . LYS A 1 115 ? 8.360 -0.696 19.148 1.00 91.25 115 LYS A CA 1
ATOM 933 C C . LYS A 1 115 ? 9.372 0.425 18.937 1.00 91.25 115 LYS A C 1
ATOM 935 O O . LYS A 1 115 ? 9.399 1.040 17.873 1.00 91.25 115 LYS A O 1
ATOM 940 N N . ARG A 1 116 ? 10.156 0.753 19.965 1.00 88.94 116 ARG A N 1
ATOM 941 C CA . ARG A 1 116 ? 11.197 1.778 19.863 1.00 88.94 116 ARG A CA 1
ATOM 942 C C . ARG A 1 116 ? 12.368 1.288 19.011 1.00 88.94 116 ARG A C 1
ATOM 944 O O . ARG A 1 116 ? 12.778 2.014 18.118 1.00 88.94 116 ARG A O 1
ATOM 951 N N . LYS A 1 117 ? 12.827 0.050 19.215 1.00 91.44 117 LYS A N 1
ATOM 952 C CA . LYS A 1 117 ? 13.873 -0.569 18.386 1.00 91.44 117 LYS A CA 1
ATOM 953 C C . LYS A 1 117 ? 13.455 -0.688 16.922 1.00 91.44 117 LYS A C 1
ATOM 955 O O . LYS A 1 117 ? 14.238 -0.346 16.052 1.00 91.44 117 LYS A O 1
ATOM 960 N N . GLU A 1 118 ? 12.216 -1.090 16.648 1.00 90.94 118 GLU A N 1
ATOM 961 C CA . GLU A 1 118 ? 11.685 -1.188 15.282 1.00 90.94 118 GLU A CA 1
ATOM 962 C C . GLU A 1 118 ? 11.705 0.173 14.566 1.00 90.94 118 GLU A C 1
ATOM 964 O O . GLU A 1 118 ? 12.062 0.264 13.390 1.00 90.94 118 GLU A O 1
ATOM 969 N N . LYS A 1 119 ? 11.375 1.255 15.286 1.00 93.12 119 LYS A N 1
ATOM 970 C CA . LYS A 1 119 ? 11.499 2.623 14.765 1.00 93.12 119 LYS A CA 1
ATOM 971 C C . LYS A 1 119 ? 12.955 2.999 14.511 1.00 93.12 119 LYS A C 1
ATOM 973 O O . LYS A 1 119 ? 13.257 3.473 13.421 1.00 93.12 119 LYS A O 1
ATOM 978 N N . ASP A 1 120 ? 13.842 2.742 15.469 1.00 92.75 120 ASP A N 1
ATOM 979 C CA . ASP A 1 120 ? 15.269 3.052 15.345 1.00 92.75 120 ASP A CA 1
ATOM 980 C C . ASP A 1 120 ? 15.905 2.284 14.161 1.00 92.75 120 ASP A C 1
ATOM 982 O O . ASP A 1 120 ? 16.666 2.852 13.377 1.00 92.75 120 ASP A O 1
ATOM 986 N N . GLU A 1 121 ? 15.540 1.013 13.960 1.00 92.62 121 GLU A N 1
ATOM 987 C CA . GLU A 1 121 ? 15.967 0.182 12.824 1.00 92.62 121 GLU A CA 1
ATOM 988 C C . GLU A 1 121 ? 15.419 0.695 11.488 1.00 92.62 121 GLU A C 1
ATOM 990 O O . GLU A 1 121 ? 16.143 0.743 10.489 1.00 92.62 121 GLU A O 1
ATOM 995 N N . PHE A 1 122 ? 14.147 1.096 11.448 1.00 94.62 122 PHE A N 1
ATOM 996 C CA . PHE A 1 122 ? 13.535 1.673 10.255 1.00 94.62 122 PHE A CA 1
ATOM 997 C C . PHE A 1 122 ? 14.192 3.004 9.875 1.00 94.62 122 PHE A C 1
ATOM 999 O O . PHE A 1 122 ? 14.538 3.218 8.710 1.00 94.62 122 PHE A O 1
ATOM 1006 N N . GLU A 1 123 ? 14.419 3.880 10.851 1.00 94.31 123 GLU A N 1
ATOM 1007 C CA . GLU A 1 123 ? 15.098 5.157 10.655 1.00 94.31 123 GLU A CA 1
ATOM 1008 C C . GLU A 1 123 ? 16.568 4.967 10.260 1.00 94.31 123 GLU A C 1
ATOM 1010 O O . GLU A 1 123 ? 17.052 5.691 9.387 1.00 94.31 123 GLU A O 1
ATOM 1015 N N . SER A 1 124 ? 17.257 3.965 10.814 1.00 92.19 124 SER A N 1
ATOM 1016 C CA . SER A 1 124 ? 18.609 3.569 10.395 1.00 92.19 124 SER A CA 1
ATOM 1017 C C . SER A 1 124 ? 18.632 3.065 8.953 1.00 92.19 124 SER A C 1
ATOM 1019 O O . SER A 1 124 ? 19.437 3.522 8.137 1.00 92.19 124 SER A O 1
ATOM 1021 N N . LYS A 1 125 ? 17.672 2.214 8.574 1.00 91.19 125 LYS A N 1
ATOM 1022 C CA . LYS A 1 125 ? 17.529 1.708 7.203 1.00 91.19 125 LYS A CA 1
ATOM 1023 C C . LYS A 1 125 ? 17.228 2.816 6.193 1.00 91.19 125 LYS A C 1
ATOM 1025 O O . LYS A 1 125 ? 17.678 2.739 5.049 1.00 91.19 125 LYS A O 1
ATOM 1030 N N . LEU A 1 126 ? 16.481 3.841 6.601 1.00 92.94 126 LEU A N 1
ATOM 1031 C CA . LEU A 1 126 ? 16.240 5.044 5.802 1.00 92.94 126 LEU A CA 1
ATOM 1032 C C . LEU A 1 126 ? 17.408 6.043 5.834 1.00 92.94 126 LEU A C 1
ATOM 1034 O O . LEU A 1 126 ? 17.402 7.002 5.064 1.00 92.94 126 LEU A O 1
ATOM 1038 N N . GLY A 1 127 ? 18.409 5.831 6.691 1.00 89.50 127 GLY A N 1
ATOM 1039 C CA . GLY A 1 127 ? 19.544 6.734 6.878 1.00 89.50 127 GLY A CA 1
ATOM 1040 C C . GLY A 1 127 ? 19.194 8.041 7.598 1.00 89.50 127 GLY A C 1
ATOM 1041 O O . GLY A 1 127 ? 19.960 8.998 7.508 1.00 89.50 127 GLY A O 1
ATOM 1042 N N . ILE A 1 128 ? 18.045 8.093 8.277 1.00 90.94 128 ILE A N 1
ATOM 1043 C CA . ILE A 1 128 ? 17.590 9.229 9.092 1.00 90.94 128 ILE A CA 1
ATOM 1044 C C . ILE A 1 128 ? 18.299 9.199 10.447 1.00 90.94 128 ILE A C 1
ATOM 1046 O O . ILE A 1 128 ? 18.854 10.209 10.880 1.00 90.94 128 ILE A O 1
ATOM 1050 N N . LEU A 1 129 ? 18.322 8.027 11.085 1.00 85.81 129 LEU A N 1
ATOM 1051 C CA . LEU A 1 129 ? 19.032 7.801 12.335 1.00 85.81 129 LEU A CA 1
ATOM 1052 C C . LEU A 1 129 ? 20.378 7.144 12.028 1.00 85.81 129 LEU A C 1
ATOM 1054 O O . LEU A 1 129 ? 20.440 5.984 11.640 1.00 85.81 129 LEU A O 1
ATOM 1058 N N . LYS A 1 130 ? 21.469 7.895 12.182 1.00 87.94 130 LYS A N 1
ATOM 1059 C CA . LYS A 1 130 ? 22.835 7.385 12.022 1.00 87.94 130 LYS A CA 1
ATOM 1060 C C . LYS A 1 130 ? 23.604 7.608 13.310 1.00 87.94 130 LYS A C 1
ATOM 1062 O O . LYS A 1 130 ? 23.775 8.755 13.729 1.00 87.94 130 LYS A O 1
ATOM 1067 N N . TYR A 1 131 ? 24.076 6.535 13.934 1.00 84.38 131 TYR A N 1
ATOM 1068 C CA . TYR A 1 131 ? 24.815 6.656 15.185 1.00 84.38 131 TYR A CA 1
ATOM 1069 C C . TYR A 1 131 ? 26.257 7.098 14.908 1.00 84.38 131 TYR A C 1
ATOM 1071 O O . TYR A 1 131 ? 26.913 6.668 13.955 1.00 84.38 131 TYR A O 1
ATOM 1079 N N . LEU A 1 132 ? 26.771 8.003 15.739 1.00 83.25 132 LEU A N 1
ATOM 1080 C CA . LEU A 1 132 ? 28.155 8.453 15.635 1.00 83.25 132 LEU A CA 1
ATOM 1081 C C . LEU A 1 132 ? 29.094 7.282 15.960 1.00 83.25 132 LEU A C 1
ATOM 1083 O O . LEU A 1 132 ? 28.982 6.675 17.020 1.00 83.25 132 LEU A O 1
ATOM 1087 N N . GLY A 1 133 ? 30.016 6.967 15.049 1.00 78.19 133 GLY A N 1
ATOM 1088 C CA . GLY A 1 133 ? 30.905 5.809 15.189 1.00 78.19 133 GLY A CA 1
ATOM 1089 C C . GLY A 1 133 ? 30.333 4.502 14.635 1.00 78.19 133 GLY A C 1
ATOM 1090 O O . GLY A 1 133 ? 31.003 3.482 14.717 1.00 78.19 133 GLY A O 1
ATOM 1091 N N . GLU A 1 134 ? 29.152 4.508 14.016 1.00 76.88 134 GLU A N 1
ATOM 1092 C CA . GLU A 1 134 ? 28.619 3.350 13.294 1.00 76.88 134 GLU A CA 1
ATOM 1093 C C . GLU A 1 134 ? 29.582 2.943 12.158 1.00 76.88 134 GLU A C 1
ATOM 1095 O O . GLU A 1 134 ? 29.822 3.700 11.213 1.00 76.88 134 GLU A O 1
ATOM 1100 N N . GLY A 1 135 ? 30.207 1.769 12.301 1.00 76.19 135 GLY A N 1
ATOM 1101 C CA . GLY A 1 135 ? 31.284 1.282 11.426 1.00 76.19 135 GLY A CA 1
ATOM 1102 C C . GLY A 1 135 ? 32.714 1.556 11.919 1.00 76.19 135 GLY A C 1
ATOM 1103 O O . GLY A 1 135 ? 33.670 1.187 11.237 1.00 76.19 135 GLY A O 1
ATOM 1104 N N . SER A 1 136 ? 32.895 2.177 13.089 1.00 81.44 136 SER A N 1
ATOM 1105 C CA . SER A 1 136 ? 34.194 2.227 13.768 1.00 81.44 136 SER A CA 1
ATOM 1106 C C . SER A 1 136 ? 34.538 0.861 14.377 1.00 81.44 136 SER A C 1
ATOM 1108 O O . SER A 1 136 ? 33.656 0.059 14.694 1.00 81.44 136 SER A O 1
ATOM 1110 N N . LYS A 1 137 ? 35.836 0.591 14.568 1.00 78.19 137 LYS A N 1
ATOM 1111 C CA . LYS A 1 137 ? 36.313 -0.660 15.190 1.00 78.19 137 LYS A CA 1
ATOM 1112 C C . LYS A 1 137 ? 35.797 -0.826 16.622 1.00 78.19 137 LYS A C 1
ATOM 1114 O O . LYS A 1 137 ? 35.491 -1.937 17.033 1.00 78.19 137 LYS A O 1
ATOM 1119 N N . GLU A 1 138 ? 35.628 0.282 17.339 1.00 75.56 138 GLU A N 1
ATOM 1120 C CA . GLU A 1 138 ? 35.064 0.316 18.692 1.00 75.56 138 GLU A CA 1
ATOM 1121 C C . GLU A 1 138 ? 33.581 -0.080 18.698 1.00 75.56 138 GLU A C 1
ATOM 1123 O O . GLU A 1 138 ? 33.158 -0.881 19.529 1.00 75.56 138 GLU A O 1
ATOM 1128 N N . PHE A 1 139 ? 32.801 0.408 17.726 1.00 81.06 139 PHE A N 1
ATOM 1129 C CA . PHE A 1 139 ? 31.385 0.062 17.581 1.00 81.06 139 PHE A CA 1
ATOM 1130 C C . PHE A 1 139 ? 31.187 -1.399 17.151 1.00 81.06 139 PHE A C 1
ATOM 1132 O O . PHE A 1 139 ? 30.308 -2.089 17.665 1.00 81.06 139 PHE A O 1
ATOM 1139 N N . MET A 1 140 ? 32.053 -1.898 16.265 1.00 77.12 140 MET A N 1
ATOM 1140 C CA . MET A 1 140 ? 32.089 -3.306 15.844 1.00 77.12 140 MET A CA 1
ATOM 1141 C C . MET A 1 140 ? 32.730 -4.231 16.897 1.00 77.12 140 MET A C 1
ATOM 1143 O O . MET A 1 140 ? 32.782 -5.443 16.694 1.00 77.12 140 MET A O 1
ATOM 1147 N N . LYS A 1 141 ? 33.202 -3.677 18.030 1.00 81.94 141 LYS A N 1
ATOM 1148 C CA . LYS A 1 141 ? 33.944 -4.380 19.095 1.00 81.94 141 LYS A CA 1
ATOM 1149 C C . LYS A 1 141 ? 35.120 -5.205 18.558 1.00 81.94 141 LYS A C 1
ATOM 1151 O O . LYS A 1 141 ? 35.491 -6.237 19.119 1.00 81.94 141 LYS A O 1
ATOM 1156 N N . GLU A 1 142 ? 35.713 -4.757 17.457 1.00 84.50 142 GLU A N 1
ATOM 1157 C CA . GLU A 1 142 ? 36.879 -5.388 16.866 1.00 84.50 142 GLU A CA 1
ATOM 1158 C C . GLU A 1 142 ? 38.136 -4.843 17.530 1.00 84.50 142 GLU A C 1
ATOM 1160 O O . GLU A 1 142 ? 38.509 -3.685 17.338 1.00 84.50 142 GLU A O 1
ATOM 1165 N N . VAL A 1 143 ? 38.827 -5.705 18.277 1.00 83.94 143 VAL A N 1
ATOM 1166 C CA . VAL A 1 143 ? 40.142 -5.364 18.820 1.00 83.94 143 VAL A CA 1
ATOM 1167 C C . VAL A 1 143 ? 41.129 -5.252 17.652 1.00 83.94 143 VAL A C 1
ATOM 1169 O O . VAL A 1 143 ? 41.324 -6.234 16.916 1.00 83.94 143 VAL A O 1
ATOM 1172 N N . PRO A 1 144 ? 41.749 -4.083 17.438 1.00 85.44 144 PRO A N 1
ATOM 1173 C CA . PRO A 1 144 ? 42.722 -3.901 16.379 1.00 85.44 144 PRO A CA 1
ATOM 1174 C C . PRO A 1 144 ? 43.937 -4.813 16.590 1.00 85.44 144 PRO A C 1
ATOM 1176 O O . PRO A 1 144 ? 44.297 -5.177 17.706 1.00 85.44 144 PRO A O 1
ATOM 1179 N N . TRP A 1 145 ? 44.598 -5.184 15.493 1.00 83.81 145 TRP A N 1
ATOM 1180 C CA . TRP A 1 145 ? 45.708 -6.144 15.511 1.00 83.81 145 TRP A CA 1
ATOM 1181 C C . TRP A 1 145 ? 46.864 -5.754 16.450 1.00 83.81 145 TRP A C 1
ATOM 1183 O O . TRP A 1 145 ? 47.547 -6.641 16.942 1.00 83.81 145 TRP A O 1
ATOM 1193 N N . TYR A 1 146 ? 47.066 -4.459 16.713 1.00 81.69 146 TYR A N 1
ATOM 1194 C CA . TYR A 1 146 ? 48.110 -3.950 17.609 1.00 81.69 146 TYR A CA 1
ATOM 1195 C C . TYR A 1 146 ? 47.773 -4.082 19.103 1.00 81.69 146 TYR A C 1
ATOM 1197 O O . TYR A 1 146 ? 48.661 -3.950 19.935 1.00 81.69 146 TYR A O 1
ATOM 1205 N N . GLU A 1 147 ? 46.510 -4.331 19.450 1.00 83.31 147 GLU A N 1
ATOM 1206 C CA . GLU A 1 147 ? 46.045 -4.524 20.832 1.00 83.31 147 GLU A CA 1
ATOM 1207 C C . GLU A 1 147 ? 45.855 -6.018 21.163 1.00 83.31 147 GLU A C 1
ATOM 1209 O O . GLU A 1 147 ? 45.803 -6.420 22.324 1.00 83.31 147 GLU A O 1
ATOM 1214 N N . LYS A 1 148 ? 45.834 -6.883 20.138 1.00 81.88 148 LYS A N 1
ATOM 1215 C CA . LYS A 1 148 ? 45.884 -8.339 20.309 1.00 81.88 148 LYS A CA 1
ATOM 1216 C C . LYS A 1 148 ? 47.307 -8.774 20.664 1.00 81.88 148 LYS A C 1
ATOM 1218 O O . LYS A 1 148 ? 48.155 -8.916 19.785 1.00 81.88 148 LYS A O 1
ATOM 1223 N N . ASN A 1 149 ? 47.555 -9.053 21.944 1.00 80.00 149 ASN A N 1
ATOM 1224 C CA . ASN A 1 149 ? 48.795 -9.707 22.360 1.00 80.00 149 ASN A CA 1
ATOM 1225 C C . ASN A 1 149 ? 48.919 -11.081 21.673 1.00 80.00 149 ASN A C 1
ATOM 1227 O O . ASN A 1 149 ? 47.961 -11.860 21.706 1.00 80.00 149 ASN A O 1
ATOM 1231 N N . PRO A 1 150 ? 50.073 -11.412 21.062 1.00 76.94 150 PRO A N 1
ATOM 1232 C CA . PRO A 1 150 ? 50.268 -12.719 20.453 1.00 76.94 150 PRO A CA 1
ATOM 1233 C C . PRO A 1 150 ? 50.137 -13.796 21.532 1.00 76.94 150 PRO A C 1
ATOM 1235 O O . PRO A 1 150 ? 50.845 -13.765 22.541 1.00 76.94 150 PRO A O 1
ATOM 1238 N N . GLN A 1 151 ? 49.220 -14.746 21.327 1.00 67.31 151 GLN A N 1
ATOM 1239 C CA . GLN A 1 151 ? 49.079 -15.905 22.203 1.00 67.31 151 GLN A CA 1
ATOM 1240 C C . GLN A 1 151 ? 50.376 -16.715 22.129 1.00 67.31 151 GLN A C 1
ATOM 1242 O O . GLN A 1 151 ? 50.621 -17.442 21.167 1.00 67.31 151 GLN A O 1
ATOM 1247 N N . ARG A 1 152 ? 51.233 -16.571 23.147 1.00 62.25 152 ARG A N 1
ATOM 1248 C CA . ARG A 1 152 ? 52.326 -17.515 23.382 1.00 62.25 152 ARG A CA 1
ATOM 1249 C C . ARG A 1 152 ? 51.677 -18.874 23.610 1.00 62.25 152 ARG A C 1
ATOM 1251 O O . ARG A 1 152 ? 50.942 -19.042 24.579 1.00 62.25 152 ARG A O 1
ATOM 1258 N N . ALA A 1 153 ? 51.922 -19.819 22.708 1.00 55.78 153 ALA A N 1
ATOM 1259 C CA . ALA A 1 153 ? 51.555 -21.208 22.919 1.00 55.78 153 ALA A CA 1
ATOM 1260 C C . ALA A 1 153 ? 52.299 -21.705 24.167 1.00 55.78 153 ALA A C 1
ATOM 1262 O O . ALA A 1 153 ? 53.497 -21.980 24.117 1.00 55.78 153 ALA A O 1
ATOM 1263 N N . LEU A 1 154 ? 51.606 -21.754 25.305 1.00 51.03 154 LEU A N 1
ATOM 1264 C CA . LEU A 1 154 ? 52.100 -22.421 26.500 1.00 51.03 154 LEU A CA 1
ATOM 1265 C C . LEU A 1 154 ? 52.021 -23.927 26.247 1.00 51.03 154 LEU A C 1
ATOM 1267 O O . LEU A 1 154 ? 51.009 -24.574 26.500 1.00 51.03 154 LEU A O 1
ATOM 1271 N N . SER A 1 155 ? 53.107 -24.467 25.703 1.00 43.22 155 SER A N 1
ATOM 1272 C CA . SER A 1 155 ? 53.435 -25.877 25.843 1.00 43.22 155 SER A CA 1
ATOM 1273 C C . SER A 1 155 ? 53.925 -26.105 27.271 1.00 43.22 155 SER A C 1
ATOM 1275 O O . SER A 1 155 ? 54.973 -25.592 27.648 1.00 43.22 155 SER A O 1
ATOM 1277 N N . THR A 1 156 ? 53.163 -26.916 28.008 1.00 43.94 156 THR A N 1
ATOM 1278 C CA . THR A 1 156 ? 53.587 -27.789 29.119 1.00 43.94 156 THR A CA 1
ATOM 1279 C C . THR A 1 156 ? 54.219 -27.158 30.369 1.00 43.94 156 THR A C 1
ATO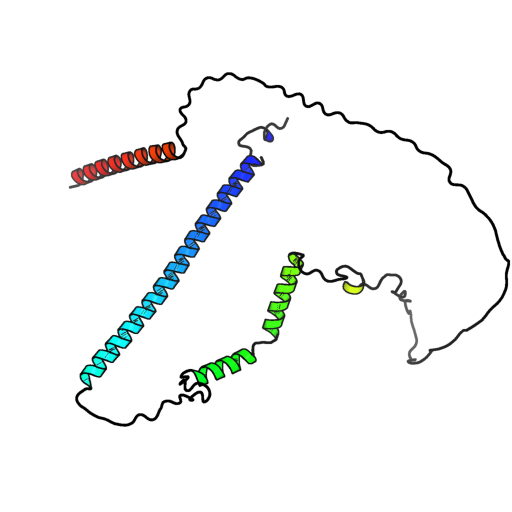M 1281 O O . THR A 1 156 ? 55.405 -26.855 30.383 1.00 43.94 156 THR A O 1
ATOM 1284 N N . GLY A 1 157 ? 53.436 -27.168 31.457 1.00 42.72 157 GLY A N 1
ATOM 1285 C CA . GLY A 1 157 ? 53.917 -27.371 32.831 1.00 42.72 157 GLY A CA 1
ATOM 1286 C C . GLY A 1 157 ? 54.196 -26.111 33.647 1.00 42.72 157 GLY A C 1
ATOM 1287 O O . GLY A 1 157 ? 55.280 -25.556 33.560 1.00 42.72 157 GLY A O 1
ATOM 1288 N N . ASP A 1 158 ? 53.230 -25.685 34.461 1.00 34.25 158 ASP A N 1
ATOM 1289 C CA . ASP A 1 158 ? 53.305 -25.717 35.934 1.00 34.25 158 ASP A CA 1
ATOM 1290 C C . ASP A 1 158 ? 52.213 -24.808 36.527 1.00 34.25 158 ASP A C 1
ATOM 1292 O O . ASP A 1 158 ? 51.861 -23.754 35.995 1.00 34.25 158 ASP A O 1
ATOM 1296 N N . SER A 1 159 ? 51.610 -25.283 37.602 1.00 43.12 159 SER A N 1
ATOM 1297 C CA . SER A 1 159 ? 50.522 -24.645 38.331 1.00 43.12 159 SER A CA 1
ATOM 1298 C C . SER A 1 159 ? 5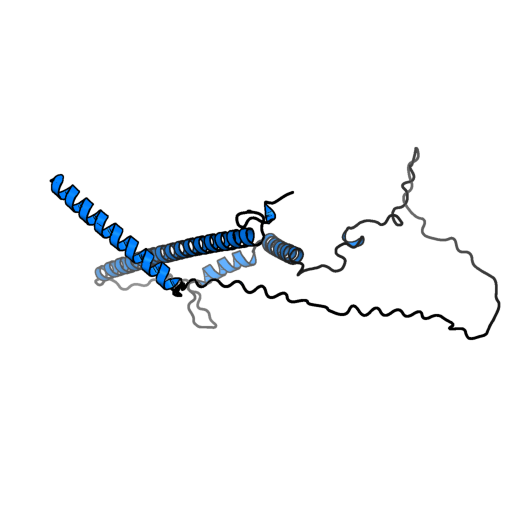1.037 -23.591 39.318 1.00 43.12 159 SER A C 1
ATOM 1300 O O . SER A 1 159 ? 52.090 -23.766 39.914 1.00 43.12 159 SER A O 1
ATOM 1302 N N . LEU A 1 160 ? 50.192 -22.582 39.577 1.00 38.47 160 LEU A N 1
ATOM 1303 C CA . LEU A 1 160 ? 50.248 -21.598 40.675 1.00 38.47 160 LEU A CA 1
ATOM 1304 C C . LEU A 1 160 ? 51.113 -20.342 40.453 1.00 38.47 160 LEU A C 1
ATOM 1306 O O . LEU A 1 160 ? 52.310 -20.312 40.710 1.00 38.47 160 LEU A O 1
ATOM 1310 N N . SER A 1 161 ? 50.452 -19.229 40.124 1.00 35.50 161 SER A N 1
ATOM 1311 C CA . SER A 1 161 ? 50.569 -17.976 40.897 1.00 35.50 161 SER A CA 1
ATOM 1312 C C . SER A 1 161 ? 49.608 -16.915 40.351 1.00 35.50 161 SER A C 1
ATOM 1314 O O . SER A 1 161 ? 49.807 -16.307 39.303 1.00 35.50 161 SER A O 1
ATOM 1316 N N . GLN A 1 162 ? 48.524 -16.701 41.094 1.00 42.44 162 GLN A N 1
ATOM 1317 C CA . GLN A 1 162 ? 47.827 -15.423 41.097 1.00 42.44 162 GLN A CA 1
ATOM 1318 C C . GLN A 1 162 ? 48.698 -14.377 41.808 1.00 42.44 162 GLN A C 1
ATOM 1320 O O . GLN A 1 162 ? 49.400 -14.697 42.763 1.00 42.44 162 GLN A O 1
ATOM 1325 N N . ALA A 1 163 ? 48.497 -13.126 41.393 1.00 33.88 163 ALA A N 1
ATOM 1326 C CA . ALA A 1 163 ? 48.816 -11.881 42.087 1.00 33.88 163 ALA A CA 1
ATOM 1327 C C . ALA A 1 163 ? 50.216 -11.263 41.881 1.00 33.88 163 ALA A C 1
ATOM 1329 O O . ALA A 1 163 ? 51.250 -11.832 42.207 1.00 33.88 163 ALA A O 1
ATOM 1330 N N . ASN A 1 164 ? 50.152 -9.987 41.481 1.00 37.00 164 ASN A N 1
ATOM 1331 C CA . ASN A 1 164 ? 51.137 -8.917 41.644 1.00 37.00 164 ASN A CA 1
ATOM 1332 C C . ASN A 1 164 ? 52.374 -8.936 40.737 1.00 37.00 164 ASN A C 1
ATOM 1334 O O . ASN A 1 164 ? 53.314 -9.685 40.957 1.00 37.00 164 ASN A O 1
ATOM 1338 N N . ASN A 1 165 ? 52.425 -7.975 39.810 1.00 37.12 165 ASN A N 1
ATOM 1339 C CA . ASN A 1 165 ? 53.581 -7.080 39.691 1.00 37.12 165 ASN A CA 1
ATOM 1340 C C . ASN A 1 165 ? 53.194 -5.817 38.911 1.00 37.12 165 ASN A C 1
ATOM 1342 O O . ASN A 1 165 ? 53.509 -5.631 37.739 1.00 37.12 165 ASN A O 1
ATOM 1346 N N . ASP A 1 166 ? 52.499 -4.933 39.622 1.00 40.00 166 ASP A N 1
ATOM 1347 C CA . ASP A 1 166 ? 52.677 -3.502 39.438 1.00 40.00 166 ASP A CA 1
ATOM 1348 C C . ASP A 1 166 ? 54.090 -3.119 39.904 1.00 40.00 166 ASP A C 1
ATOM 1350 O O . ASP A 1 166 ? 54.483 -3.464 41.018 1.00 40.00 166 ASP A O 1
ATOM 1354 N N . LYS A 1 167 ? 54.752 -2.284 39.091 1.00 40.66 167 LYS A N 1
ATOM 1355 C CA . LYS A 1 167 ? 55.893 -1.388 39.388 1.00 40.66 167 LYS A CA 1
ATOM 1356 C C . LYS A 1 167 ? 57.283 -1.815 38.888 1.00 40.66 167 LYS A C 1
ATOM 1358 O O . LYS A 1 167 ? 57.891 -2.761 39.364 1.00 40.66 167 LYS A O 1
ATOM 1363 N N . ARG A 1 168 ? 57.827 -0.857 38.121 1.00 35.00 168 ARG A N 1
ATOM 1364 C CA . ARG A 1 168 ? 59.230 -0.407 38.027 1.00 35.00 168 ARG A CA 1
ATOM 1365 C C . ARG A 1 168 ? 60.178 -1.229 37.154 1.00 35.00 168 ARG A C 1
ATOM 1367 O O . ARG A 1 168 ? 60.711 -2.231 37.592 1.00 35.00 168 ARG A O 1
ATOM 1374 N N . PHE A 1 169 ? 60.587 -0.613 36.044 1.00 36.09 169 PHE A N 1
ATOM 1375 C CA . PHE A 1 169 ? 61.979 -0.174 35.919 1.00 36.09 169 PHE A CA 1
ATOM 1376 C C . PHE A 1 169 ? 62.027 1.233 35.308 1.00 36.09 169 PHE A C 1
ATOM 1378 O O . PHE A 1 169 ? 61.272 1.561 34.396 1.00 36.09 169 PHE A O 1
ATOM 1385 N N . LYS A 1 170 ? 62.856 2.078 35.917 1.00 40.47 170 LYS A N 1
ATOM 1386 C CA . LYS A 1 170 ? 63.064 3.506 35.681 1.00 40.47 170 LYS A CA 1
ATOM 1387 C C . LYS A 1 170 ? 64.571 3.681 35.499 1.00 40.47 170 LYS A C 1
ATOM 1389 O O . LYS A 1 170 ? 65.292 3.244 36.386 1.00 40.47 170 LYS A O 1
ATOM 1394 N N . GLU A 1 171 ? 65.002 4.333 34.425 1.00 36.59 171 GLU A N 1
ATOM 1395 C CA . GLU A 1 171 ? 66.341 4.931 34.249 1.00 36.59 171 GLU A CA 1
ATOM 1396 C C . GLU A 1 171 ? 66.200 5.897 33.047 1.00 36.59 171 GLU A C 1
ATOM 1398 O O . GLU A 1 171 ? 65.851 5.456 31.956 1.00 36.59 171 GLU A O 1
ATOM 1403 N N . GLU A 1 172 ? 66.029 7.220 33.214 1.00 37.09 172 GLU A N 1
ATOM 1404 C CA . GLU A 1 172 ? 67.059 8.255 33.481 1.00 37.09 172 GLU A CA 1
ATOM 1405 C C . GLU A 1 172 ? 68.343 8.033 32.662 1.00 37.09 172 GLU A C 1
ATOM 1407 O O . GLU A 1 172 ? 68.867 6.937 32.625 1.00 37.09 172 GLU A O 1
ATOM 1412 N N . GLU A 1 173 ? 69.002 8.981 32.013 1.00 37.81 173 GLU A N 1
ATOM 1413 C CA . GLU A 1 173 ? 68.830 10.377 31.616 1.00 37.81 173 GLU A CA 1
ATOM 1414 C C . GLU A 1 173 ? 70.151 10.682 30.844 1.00 37.81 173 GLU A C 1
ATOM 1416 O O . GLU A 1 173 ? 71.142 9.971 31.024 1.00 37.81 173 GLU A O 1
ATOM 1421 N N . ARG A 1 174 ? 70.213 11.809 30.116 1.00 35.56 174 ARG A N 1
ATOM 1422 C CA . ARG A 1 174 ? 71.435 12.521 29.655 1.00 35.56 174 ARG A CA 1
ATOM 1423 C C . ARG A 1 174 ? 71.996 12.047 28.299 1.00 35.56 174 ARG A C 1
ATOM 1425 O O . ARG A 1 174 ? 72.059 10.865 28.020 1.00 35.56 174 ARG A O 1
ATOM 1432 N N . THR A 1 175 ? 72.403 12.905 27.365 1.00 34.16 175 THR A N 1
ATOM 1433 C CA . THR A 1 175 ? 72.949 14.271 27.435 1.00 34.16 175 THR A CA 1
ATOM 1434 C C . THR A 1 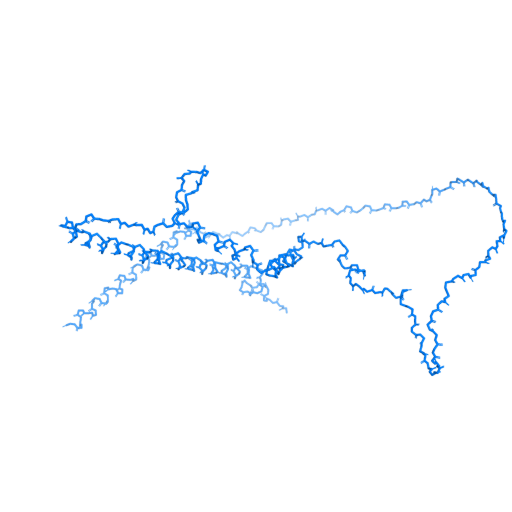175 ? 72.728 15.011 26.098 1.00 34.16 175 THR A C 1
ATOM 1436 O O . THR A 1 175 ? 72.907 14.392 25.056 1.00 34.16 175 THR A O 1
ATOM 1439 N N . SER A 1 176 ? 72.448 16.328 26.170 1.00 33.75 176 SER A N 1
ATOM 1440 C CA . SER A 1 176 ? 73.074 17.454 25.416 1.00 33.75 176 SER A CA 1
ATOM 1441 C C . SER A 1 176 ? 73.132 17.391 23.875 1.00 33.75 176 SER A C 1
ATOM 1443 O O . SER A 1 176 ? 73.519 16.384 23.310 1.00 33.75 176 SER A O 1
ATOM 1445 N N . SER A 1 177 ? 72.983 18.426 23.054 1.00 34.19 177 SER A N 1
ATOM 1446 C CA . SER A 1 177 ? 72.837 19.889 23.121 1.00 34.19 177 SER A CA 1
ATOM 1447 C C . SER A 1 177 ? 73.124 20.372 21.678 1.00 34.19 177 SER A C 1
ATOM 1449 O O . SER A 1 177 ? 73.705 19.602 20.917 1.00 34.19 177 SER A O 1
ATOM 1451 N N . VAL A 1 178 ? 72.826 21.637 21.355 1.00 35.16 178 VAL A N 1
ATOM 1452 C CA . VAL A 1 178 ? 73.419 22.502 20.292 1.00 35.16 178 VAL A CA 1
ATOM 1453 C C . VAL A 1 178 ? 72.328 23.231 19.493 1.00 35.16 178 VAL A C 1
ATOM 1455 O O . VAL A 1 178 ? 71.794 22.760 18.496 1.00 35.16 178 VAL A O 1
ATOM 1458 N N . SER A 1 179 ? 71.959 24.379 20.067 1.00 35.09 179 SER A N 1
ATOM 1459 C CA . SER A 1 179 ? 71.892 25.725 19.476 1.00 35.09 179 SER A CA 1
ATOM 1460 C C . SER A 1 179 ? 71.567 25.933 17.985 1.00 35.09 179 SER A C 1
ATOM 1462 O O . SER A 1 179 ? 72.329 25.566 17.098 1.00 35.09 179 SER A O 1
ATOM 1464 N N . GLU A 1 180 ? 70.524 26.748 17.814 1.00 36.75 180 GLU A N 1
ATOM 1465 C CA . GLU A 1 180 ? 70.486 28.011 17.061 1.00 36.75 180 GLU A CA 1
ATOM 1466 C C . GLU A 1 180 ? 70.575 28.072 15.522 1.00 36.75 180 GLU A C 1
ATOM 1468 O O . GLU A 1 180 ? 71.561 27.751 14.873 1.00 36.75 180 GLU A O 1
ATOM 1473 N N . GLU A 1 181 ? 69.547 28.766 15.022 1.00 36.00 181 GLU A N 1
ATOM 1474 C CA . GLU A 1 181 ? 69.599 29.857 14.048 1.00 36.00 181 GLU A CA 1
ATOM 1475 C C . GLU A 1 181 ? 69.670 29.591 12.529 1.00 36.00 181 GLU A C 1
ATOM 1477 O O . GLU A 1 181 ? 70.556 28.958 11.970 1.00 36.00 181 GLU A O 1
ATOM 1482 N N . LYS A 1 182 ? 68.795 30.375 11.873 1.00 35.81 182 LYS A N 1
ATOM 1483 C CA . LYS A 1 182 ? 68.943 31.069 10.583 1.00 35.81 182 LYS A CA 1
ATOM 1484 C C . LYS A 1 182 ? 68.418 30.410 9.292 1.00 35.81 182 LYS A C 1
ATOM 1486 O O . LYS A 1 182 ? 69.034 29.563 8.666 1.00 35.81 182 LYS A O 1
ATOM 1491 N N . LYS A 1 183 ? 67.409 31.136 8.778 1.00 38.69 183 LYS A N 1
ATOM 1492 C CA . LYS A 1 183 ? 67.283 31.715 7.419 1.00 38.69 183 LYS A CA 1
ATOM 1493 C C . LYS A 1 183 ? 66.433 30.969 6.382 1.00 38.69 183 LYS A C 1
ATOM 1495 O O . LYS A 1 183 ? 66.842 30.013 5.749 1.00 38.69 183 LYS A O 1
ATOM 1500 N N . LYS A 1 184 ? 65.292 31.619 6.114 1.00 38.47 184 LYS A N 1
ATOM 1501 C CA . LYS A 1 184 ? 64.880 32.231 4.834 1.00 38.47 184 LYS A CA 1
ATOM 1502 C C . LYS A 1 184 ? 65.137 31.459 3.528 1.00 38.47 184 LYS A C 1
ATOM 1504 O O . LYS A 1 184 ? 66.266 31.242 3.107 1.00 38.47 184 LYS A O 1
ATOM 1509 N N . SER A 1 185 ? 64.047 31.450 2.757 1.00 41.19 185 SER A N 1
ATOM 1510 C CA . SER A 1 185 ? 63.963 31.567 1.295 1.00 41.19 185 SER A CA 1
ATOM 1511 C C . SER A 1 185 ? 64.255 30.316 0.468 1.00 41.19 185 SER A C 1
ATOM 1513 O O . SER A 1 185 ? 65.388 29.857 0.382 1.00 41.19 185 SER A O 1
ATOM 1515 N N . ARG A 1 186 ? 63.222 29.855 -0.251 1.00 42.44 186 ARG A N 1
ATOM 1516 C CA . ARG A 1 186 ? 63.179 29.827 -1.727 1.00 42.44 186 ARG A CA 1
ATOM 1517 C C . ARG A 1 186 ? 61.876 29.179 -2.202 1.00 42.44 186 ARG A C 1
ATOM 1519 O O . ARG A 1 186 ? 61.780 27.964 -2.318 1.00 42.44 186 ARG A O 1
ATOM 1526 N N . SER A 1 187 ? 60.880 30.011 -2.518 1.00 46.84 187 SER A N 1
ATOM 1527 C CA . SER A 1 187 ? 59.810 29.623 -3.434 1.00 46.84 187 SER A CA 1
ATOM 1528 C C . SER A 1 187 ? 60.289 29.894 -4.863 1.00 46.84 187 SER A C 1
ATOM 1530 O O . SER A 1 187 ? 60.430 31.020 -5.325 1.00 46.84 187 SER A O 1
ATOM 1532 N N . HIS A 1 188 ? 60.605 28.814 -5.557 1.00 39.09 188 HIS A N 1
ATOM 1533 C CA . HIS A 1 188 ? 60.848 28.730 -6.989 1.00 39.09 188 HIS A CA 1
ATOM 1534 C C . HIS A 1 188 ? 60.469 27.280 -7.321 1.00 39.09 188 HIS A C 1
ATOM 1536 O O . HIS A 1 188 ? 60.870 26.376 -6.606 1.00 39.09 188 HIS A O 1
ATOM 1542 N N . ARG A 1 189 ? 59.728 26.914 -8.356 1.00 39.41 189 ARG A N 1
ATOM 1543 C CA . ARG A 1 189 ? 59.222 27.589 -9.546 1.00 39.41 189 ARG A CA 1
ATOM 1544 C C . ARG A 1 189 ? 58.504 26.468 -10.309 1.00 39.41 189 ARG A C 1
ATOM 1546 O O . ARG A 1 189 ? 59.016 25.351 -10.333 1.00 39.41 189 ARG A O 1
ATOM 1553 N N . LYS A 1 190 ? 57.430 26.823 -11.012 1.00 48.84 190 LYS A N 1
ATOM 1554 C CA . LYS A 1 190 ? 57.026 26.363 -12.358 1.00 48.84 190 LYS A CA 1
ATOM 1555 C C . LYS A 1 190 ? 55.547 25.993 -12.420 1.00 48.84 190 LYS A C 1
ATOM 1557 O O . LYS A 1 190 ? 55.146 24.842 -12.306 1.00 48.84 190 LYS A O 1
ATOM 1562 N N . GLU A 1 191 ? 54.778 27.034 -12.730 1.00 45.72 191 GLU A N 1
ATOM 1563 C CA . GLU A 1 191 ? 53.763 26.994 -13.779 1.00 45.72 191 GLU A CA 1
ATOM 1564 C C . GLU A 1 191 ? 54.110 25.993 -14.888 1.00 45.72 191 GLU A C 1
ATOM 1566 O O . GLU A 1 191 ? 55.245 26.001 -15.368 1.00 45.72 191 GLU A O 1
ATOM 1571 N N . ARG A 1 192 ? 53.100 25.283 -15.405 1.00 44.56 192 ARG A N 1
ATOM 1572 C CA . ARG A 1 192 ? 52.769 25.348 -16.838 1.00 44.56 192 ARG A CA 1
ATOM 1573 C C . ARG A 1 192 ? 51.261 25.213 -17.032 1.00 44.56 192 ARG A C 1
ATOM 1575 O O . ARG A 1 192 ? 50.680 24.147 -16.856 1.00 44.56 192 ARG A O 1
ATOM 1582 N N . HIS A 1 193 ? 50.666 26.316 -17.467 1.00 46.34 193 HIS A N 1
ATOM 1583 C CA . HIS A 1 193 ? 49.373 26.376 -18.129 1.00 46.34 193 HIS A CA 1
ATOM 1584 C C . HIS A 1 193 ? 49.293 25.408 -19.320 1.00 46.34 193 HIS A C 1
ATOM 1586 O O . HIS A 1 193 ? 50.231 25.309 -20.112 1.00 46.34 193 HIS A O 1
ATOM 1592 N N . LYS A 1 194 ? 48.116 24.806 -19.520 1.00 42.84 194 LYS A N 1
ATOM 1593 C CA . LYS A 1 194 ? 47.501 24.656 -20.849 1.00 42.84 194 LYS A CA 1
ATOM 1594 C C . LYS A 1 194 ? 45.985 24.556 -20.689 1.00 42.84 194 LYS A C 1
ATOM 1596 O O . LYS A 1 194 ? 45.421 23.473 -20.557 1.00 42.84 194 LYS A O 1
ATOM 1601 N N . GLY A 1 195 ? 45.339 25.721 -20.711 1.00 42.91 195 GLY A N 1
ATOM 1602 C CA . GLY A 1 195 ? 43.914 25.825 -20.988 1.00 42.91 195 GLY A CA 1
ATOM 1603 C C . GLY A 1 195 ? 43.626 25.235 -22.367 1.00 42.91 195 GLY A C 1
ATOM 1604 O O . GLY A 1 195 ? 44.285 25.569 -23.352 1.00 42.91 195 GLY A O 1
ATOM 1605 N N . LYS A 1 196 ? 42.666 24.317 -22.426 1.00 44.47 196 LYS A N 1
ATOM 1606 C CA . LYS A 1 196 ? 42.032 23.900 -23.673 1.00 44.47 196 LYS A CA 1
ATOM 1607 C C . LYS A 1 196 ? 40.548 24.192 -23.545 1.00 44.47 196 LYS A C 1
ATOM 1609 O O . LYS A 1 196 ? 39.796 23.395 -22.989 1.00 44.47 196 LYS A O 1
ATOM 1614 N N . GLU A 1 197 ? 40.163 25.349 -24.075 1.00 44.81 197 GLU A N 1
ATOM 1615 C CA . GLU A 1 197 ? 38.803 25.627 -24.516 1.00 44.81 197 GLU A CA 1
ATOM 1616 C C . GLU A 1 197 ? 38.310 24.464 -25.383 1.00 44.81 197 GLU A C 1
ATOM 1618 O O . GLU A 1 197 ? 38.909 24.131 -26.409 1.00 44.81 197 GLU A O 1
ATOM 1623 N N . LYS A 1 198 ? 37.194 23.846 -24.997 1.00 46.69 198 LYS A N 1
ATOM 1624 C CA . LYS A 1 198 ? 36.415 23.007 -25.907 1.00 46.69 198 LYS A CA 1
ATOM 1625 C C . LYS A 1 198 ? 35.186 23.796 -26.321 1.00 46.69 198 LYS A C 1
ATOM 1627 O O . LYS A 1 198 ? 34.189 23.862 -25.610 1.00 46.69 198 LYS A O 1
ATOM 1632 N N . ARG A 1 199 ? 35.316 24.423 -27.488 1.00 46.47 199 ARG A N 1
ATOM 1633 C CA . ARG A 1 199 ? 34.265 25.155 -28.192 1.00 46.47 199 ARG A CA 1
ATOM 1634 C C . ARG A 1 199 ? 33.112 24.206 -28.530 1.00 46.47 199 ARG A C 1
ATOM 1636 O O . ARG A 1 199 ? 33.310 23.119 -29.071 1.00 46.47 199 ARG A O 1
ATOM 1643 N N . HIS A 1 200 ? 31.903 24.657 -28.218 1.00 44.59 200 HIS A N 1
ATOM 1644 C CA . HIS A 1 200 ? 30.645 24.066 -28.648 1.00 44.59 200 HIS A CA 1
ATOM 1645 C C . HIS A 1 200 ? 30.476 24.205 -30.169 1.00 44.59 200 HIS A C 1
ATOM 1647 O O . HIS A 1 200 ? 30.459 25.317 -30.684 1.00 44.59 200 HIS A O 1
ATOM 1653 N N . HIS A 1 201 ? 30.230 23.098 -30.874 1.00 43.66 201 HIS A N 1
ATOM 1654 C CA . HIS A 1 201 ? 29.583 23.121 -32.189 1.00 43.66 201 HIS A CA 1
ATOM 1655 C C . HIS A 1 201 ? 28.384 22.170 -32.192 1.00 43.66 201 HIS A C 1
ATOM 1657 O O . HIS A 1 201 ? 28.508 20.951 -32.286 1.00 43.66 201 HIS A O 1
ATOM 1663 N N . LYS A 1 202 ? 27.190 22.759 -32.070 1.00 47.25 202 LYS A N 1
ATOM 1664 C CA . LYS A 1 202 ? 25.888 22.103 -32.238 1.00 47.25 202 LYS A CA 1
ATOM 1665 C C . LYS A 1 202 ? 25.450 22.322 -33.690 1.00 47.25 202 LYS A C 1
ATOM 1667 O O . LYS A 1 202 ? 24.850 23.342 -34.011 1.00 47.25 202 LYS A O 1
ATOM 1672 N N . LEU A 1 203 ? 25.746 21.379 -34.582 1.00 48.09 203 LEU A N 1
ATOM 1673 C CA . LEU A 1 203 ? 25.172 21.377 -35.931 1.00 48.09 203 LEU A CA 1
ATOM 1674 C C . LEU A 1 203 ? 23.764 20.768 -35.874 1.00 48.09 203 LEU A C 1
ATOM 1676 O O . LEU A 1 203 ? 23.584 19.551 -35.873 1.00 48.09 203 LEU A O 1
ATOM 1680 N N . LYS A 1 204 ? 22.746 21.633 -35.813 1.00 45.84 204 LYS A N 1
ATOM 1681 C CA . LYS A 1 204 ? 21.342 21.253 -36.009 1.00 45.84 204 LYS A CA 1
ATOM 1682 C C . LYS A 1 204 ? 21.089 21.015 -37.503 1.00 45.84 204 LYS A C 1
ATOM 1684 O O . LYS A 1 204 ? 20.840 21.958 -38.246 1.00 45.84 204 LYS A O 1
ATOM 1689 N N . ARG A 1 205 ? 21.084 19.756 -37.950 1.00 49.03 205 ARG A N 1
ATOM 1690 C CA . ARG A 1 205 ? 20.494 19.384 -39.249 1.00 49.03 205 ARG A CA 1
ATOM 1691 C C . ARG A 1 205 ? 18.979 19.249 -39.082 1.00 49.03 205 ARG A C 1
ATOM 1693 O O . ARG A 1 205 ? 18.499 18.243 -38.570 1.00 49.03 205 ARG A O 1
ATOM 1700 N N . LYS A 1 206 ? 18.221 20.259 -39.522 1.00 45.38 206 LYS A N 1
ATOM 1701 C CA . LYS A 1 206 ? 16.772 20.140 -39.744 1.00 45.38 206 LYS A CA 1
ATOM 1702 C C . LYS A 1 206 ? 16.545 19.337 -41.030 1.00 45.38 206 LYS A C 1
ATOM 1704 O O . LYS A 1 206 ? 16.772 19.856 -42.118 1.00 45.38 206 LYS A O 1
ATOM 1709 N N . LYS A 1 207 ? 16.091 18.086 -40.921 1.00 46.91 207 LYS A N 1
ATOM 1710 C CA . LYS A 1 207 ? 15.440 17.392 -42.041 1.00 46.91 207 LYS A CA 1
ATOM 1711 C C . LYS A 1 207 ? 13.970 17.808 -42.054 1.00 46.91 207 LYS A C 1
ATOM 1713 O O . LYS A 1 207 ? 13.224 17.462 -41.145 1.00 46.91 207 LYS A O 1
ATOM 1718 N N . LYS A 1 208 ? 13.582 18.583 -43.069 1.00 46.97 208 LYS A N 1
ATOM 1719 C CA . LYS A 1 208 ? 12.182 18.786 -43.448 1.00 46.97 208 LYS A CA 1
ATOM 1720 C C . LYS A 1 208 ? 11.701 17.487 -44.097 1.00 46.97 208 LYS A C 1
ATOM 1722 O O . LYS A 1 208 ? 12.165 17.161 -45.185 1.00 46.97 208 LYS A O 1
ATOM 1727 N N . HIS A 1 209 ? 10.791 16.766 -43.451 1.00 42.06 209 HIS A N 1
ATOM 1728 C CA . HIS A 1 209 ? 9.908 15.848 -44.160 1.00 42.06 209 HIS A CA 1
ATOM 1729 C C . HIS A 1 209 ? 8.563 16.546 -44.323 1.00 42.06 209 HIS A C 1
ATOM 1731 O O . HIS A 1 209 ? 7.926 16.937 -43.349 1.00 42.06 209 HIS A O 1
ATOM 1737 N N . ARG A 1 210 ? 8.201 16.764 -45.588 1.00 49.19 210 ARG A N 1
ATOM 1738 C CA . ARG A 1 210 ? 6.840 17.045 -46.020 1.00 49.19 210 ARG A CA 1
ATOM 1739 C C . ARG A 1 210 ? 6.059 15.739 -45.896 1.00 49.19 210 ARG A C 1
ATOM 1741 O O . ARG A 1 210 ? 6.404 14.773 -46.567 1.00 49.19 210 ARG A O 1
ATOM 1748 N N . SER A 1 211 ? 5.025 15.729 -45.071 1.00 42.84 211 SER A N 1
ATOM 1749 C CA . SER A 1 211 ? 3.898 14.815 -45.220 1.00 42.84 211 SER A CA 1
ATOM 1750 C C . SER A 1 211 ? 2.646 15.605 -44.878 1.00 42.84 211 SER A C 1
ATOM 1752 O O . SER A 1 211 ? 2.357 15.883 -43.718 1.00 42.84 211 SER A O 1
ATOM 1754 N N . SER A 1 212 ? 1.959 16.039 -45.927 1.00 44.41 212 SER A N 1
ATOM 1755 C CA . SER A 1 212 ? 0.561 16.428 -45.877 1.00 44.41 212 SER A CA 1
ATOM 1756 C C . SER A 1 212 ? -0.255 15.175 -45.565 1.00 44.41 212 SER A C 1
ATOM 1758 O O . SER A 1 212 ? -0.542 14.383 -46.460 1.00 44.41 212 SER A O 1
ATOM 1760 N N . HIS A 1 213 ? -0.605 14.981 -44.301 1.00 37.09 213 HIS A N 1
ATOM 1761 C CA . HIS A 1 213 ? -1.783 14.204 -43.956 1.00 37.09 213 HIS A CA 1
ATOM 1762 C C . HIS A 1 213 ? -2.637 15.108 -43.073 1.00 37.09 213 HIS A C 1
ATOM 1764 O O . HIS A 1 213 ? -2.221 15.533 -41.997 1.00 37.09 213 HIS A O 1
ATOM 1770 N N . SER A 1 214 ? -3.759 15.545 -43.642 1.00 44.16 214 SER A N 1
ATOM 1771 C CA . SER A 1 214 ? -4.807 16.280 -42.949 1.00 44.16 214 SER A CA 1
ATOM 1772 C C . SER A 1 214 ? -5.454 15.298 -41.985 1.00 44.16 214 SER A C 1
ATOM 1774 O O . SER A 1 214 ? -6.366 14.562 -42.339 1.00 44.16 214 SER A O 1
ATOM 1776 N N . GLU A 1 215 ? -4.905 15.238 -40.782 1.00 46.44 215 GLU A N 1
ATOM 1777 C CA . GLU A 1 215 ? -5.484 14.477 -39.691 1.00 46.44 215 GLU A CA 1
ATOM 1778 C C . GLU A 1 215 ? -6.185 15.494 -38.812 1.00 46.44 215 GLU A C 1
ATOM 1780 O O . GLU A 1 215 ? -5.559 16.252 -38.070 1.00 46.44 215 GLU A O 1
ATOM 1785 N N . SER A 1 216 ? -7.498 15.583 -39.031 1.00 50.81 216 SER A N 1
ATOM 1786 C CA . SER A 1 216 ? -8.418 16.310 -38.170 1.00 50.81 216 SER A CA 1
ATOM 1787 C C . SER A 1 216 ? -8.112 15.914 -36.728 1.00 50.81 216 SER A C 1
ATOM 1789 O O . SER A 1 216 ? -8.160 14.734 -36.380 1.00 50.81 216 SER A O 1
ATOM 1791 N N . SER A 1 217 ? -7.706 16.896 -35.927 1.00 49.22 217 SER A N 1
ATOM 1792 C CA . SER A 1 217 ? -7.329 16.741 -34.525 1.00 49.22 217 SER A CA 1
ATOM 1793 C C . SER A 1 217 ? -8.571 16.420 -33.690 1.00 49.22 217 SER A C 1
ATOM 1795 O O . SER A 1 217 ? -9.056 17.274 -32.956 1.00 49.22 217 SER A O 1
ATOM 1797 N N . GLU A 1 218 ? -9.099 15.202 -33.814 1.00 60.72 218 GLU A N 1
ATOM 1798 C CA . GLU A 1 218 ? -10.063 14.656 -32.859 1.00 60.72 218 GLU A CA 1
ATOM 1799 C C . GLU A 1 218 ? -9.325 14.430 -31.535 1.00 60.72 218 GLU A C 1
ATOM 1801 O O . GLU A 1 218 ? -8.299 13.735 -31.480 1.00 60.72 218 GLU A O 1
ATOM 1806 N N . SER A 1 219 ? -9.828 15.064 -30.478 1.00 74.19 219 SER A N 1
ATOM 1807 C CA . SER A 1 219 ? -9.309 14.906 -29.127 1.00 74.19 219 SER A CA 1
ATOM 1808 C C . SER A 1 219 ? -9.461 13.447 -28.674 1.00 74.19 219 SER A C 1
ATOM 1810 O O . SER A 1 219 ? -10.266 12.678 -29.204 1.00 74.19 219 SER A O 1
ATOM 1812 N N . GLU A 1 220 ? -8.662 13.014 -27.698 1.00 73.00 220 GLU A N 1
ATOM 1813 C CA . GLU A 1 220 ? -8.798 11.653 -27.154 1.00 73.00 220 GLU A CA 1
ATOM 1814 C C . GLU A 1 220 ? -10.196 11.416 -26.550 1.00 73.00 220 GLU A C 1
ATOM 1816 O O . GLU A 1 220 ? -10.691 10.290 -26.570 1.00 73.00 220 GLU A O 1
ATOM 1821 N N . GLU A 1 221 ? -10.864 12.481 -26.102 1.00 74.12 221 GLU A N 1
ATOM 1822 C CA . GLU A 1 221 ? -12.250 12.466 -25.630 1.00 74.12 221 GLU A CA 1
ATOM 1823 C C . GLU A 1 221 ? -13.220 12.127 -26.773 1.00 74.12 221 GLU A C 1
ATOM 1825 O O . GLU A 1 221 ? -14.019 11.197 -26.639 1.00 74.12 221 GLU A O 1
ATOM 1830 N N . ASP A 1 222 ? -13.054 12.742 -27.949 1.00 78.94 222 ASP A N 1
ATOM 1831 C CA . ASP A 1 222 ? -13.879 12.467 -29.136 1.00 78.94 222 ASP A CA 1
ATOM 1832 C C . ASP A 1 222 ? -13.780 10.999 -29.585 1.00 78.94 222 ASP A C 1
ATOM 1834 O O . ASP A 1 222 ? -14.770 10.372 -29.981 1.00 78.94 222 ASP A O 1
ATOM 1838 N N . LYS A 1 223 ? -12.585 10.402 -29.484 1.00 85.12 223 LYS A N 1
ATOM 1839 C CA . LYS A 1 223 ? -12.376 8.980 -29.805 1.00 85.12 223 LYS A CA 1
ATOM 1840 C C . LYS A 1 223 ? -13.088 8.077 -28.807 1.00 85.12 223 LYS A C 1
ATOM 1842 O O . LYS A 1 223 ? -13.736 7.110 -29.214 1.00 85.12 223 LYS A O 1
ATOM 1847 N N . VAL A 1 224 ? -12.979 8.375 -27.512 1.00 86.44 224 VAL A N 1
ATOM 1848 C CA . VAL A 1 224 ? -13.652 7.608 -26.454 1.00 86.44 224 VAL A CA 1
ATOM 1849 C C . VAL A 1 224 ? -15.168 7.671 -26.637 1.00 86.44 224 VAL A C 1
ATOM 1851 O O . VAL A 1 224 ? -15.826 6.628 -26.599 1.00 86.44 224 VAL A O 1
ATOM 1854 N N . GLU A 1 225 ? -15.717 8.848 -26.935 1.00 89.25 225 GLU A N 1
ATOM 1855 C CA . GLU A 1 225 ? -17.141 9.019 -27.225 1.00 89.25 225 GLU A CA 1
ATOM 1856 C C . GLU A 1 225 ? -17.587 8.260 -28.477 1.00 89.25 225 GLU A C 1
ATOM 1858 O O . GLU A 1 225 ? -18.635 7.608 -28.481 1.00 89.25 225 GLU A O 1
ATOM 1863 N N . LYS A 1 226 ? -16.783 8.288 -29.543 1.00 92.56 226 LYS A N 1
ATOM 1864 C CA . LYS A 1 226 ? -17.044 7.539 -30.778 1.00 92.56 226 LYS A CA 1
ATOM 1865 C C . LYS A 1 226 ? -17.086 6.033 -30.527 1.00 92.56 226 LYS A C 1
ATOM 1867 O O . LYS A 1 226 ? -18.008 5.358 -30.984 1.00 92.56 226 LYS A O 1
ATOM 1872 N N . PHE A 1 227 ? -16.144 5.497 -29.750 1.00 90.94 227 PHE A N 1
ATOM 1873 C CA . PHE A 1 227 ? -16.164 4.084 -29.367 1.00 90.94 227 PHE A CA 1
ATOM 1874 C C . PHE A 1 227 ? -17.336 3.741 -28.440 1.00 90.94 227 PHE A C 1
ATOM 1876 O O . PHE A 1 227 ? -17.911 2.660 -28.572 1.00 90.94 227 PHE A O 1
ATOM 1883 N N . ALA A 1 228 ? -17.730 4.639 -27.534 1.00 93.31 228 ALA A N 1
ATOM 1884 C CA . ALA A 1 228 ? -18.900 4.441 -26.679 1.00 93.31 228 ALA A CA 1
ATOM 1885 C C . ALA A 1 228 ? -20.201 4.370 -27.497 1.00 93.31 228 ALA A C 1
ATOM 1887 O O . ALA A 1 228 ? -21.011 3.467 -27.279 1.00 93.31 228 ALA A O 1
ATOM 1888 N N . LYS A 1 229 ? -20.358 5.245 -28.500 1.00 94.19 229 LYS A N 1
ATOM 1889 C CA . LYS A 1 229 ? -21.491 5.228 -29.443 1.00 94.19 229 LYS A CA 1
ATOM 1890 C C . LYS A 1 229 ? -21.581 3.897 -30.199 1.00 94.19 229 LYS A C 1
ATOM 1892 O O . LYS A 1 229 ? -22.647 3.286 -30.221 1.00 94.19 229 LYS A O 1
ATOM 1897 N N . LEU A 1 230 ? -20.458 3.394 -30.720 1.00 94.81 230 LEU A N 1
ATOM 1898 C CA . LEU A 1 230 ? -20.406 2.098 -31.415 1.00 94.81 230 LEU A CA 1
ATOM 1899 C C . LEU A 1 230 ? -20.758 0.911 -30.500 1.00 94.81 230 LEU A C 1
ATOM 1901 O O . LEU A 1 230 ? -21.416 -0.035 -30.933 1.00 94.81 230 LEU A O 1
ATOM 1905 N N . ARG A 1 231 ? -20.358 0.951 -29.222 1.00 96.12 231 ARG A N 1
ATOM 1906 C CA . ARG A 1 231 ? -20.721 -0.086 -28.236 1.00 96.12 231 ARG A CA 1
ATOM 1907 C C . ARG A 1 231 ? -22.213 -0.067 -27.906 1.00 96.12 231 ARG A C 1
ATOM 1909 O O . ARG A 1 231 ? -22.826 -1.128 -27.843 1.00 96.12 231 ARG A O 1
ATOM 1916 N N . ALA A 1 232 ? -22.795 1.118 -27.727 1.00 95.69 232 ALA A N 1
ATOM 1917 C CA . ALA A 1 232 ? -24.225 1.266 -27.469 1.00 95.69 232 ALA A CA 1
ATOM 1918 C C . ALA A 1 232 ? -25.068 0.794 -28.664 1.00 95.69 232 ALA A C 1
ATOM 1920 O O . ALA A 1 232 ? -26.081 0.123 -28.482 1.00 95.69 232 ALA A O 1
ATOM 1921 N N . GLU A 1 233 ? -24.634 1.100 -29.888 1.00 95.12 233 GLU A N 1
ATOM 1922 C CA . GLU A 1 233 ? -25.286 0.608 -31.103 1.00 95.12 233 GLU A CA 1
ATOM 1923 C C . GLU A 1 233 ? -25.232 -0.922 -31.200 1.00 95.12 233 GLU A C 1
ATOM 1925 O O . GLU A 1 233 ? -26.247 -1.557 -31.488 1.00 95.12 233 GLU A O 1
ATOM 1930 N N . ARG A 1 234 ? -24.075 -1.528 -30.900 1.00 96.94 234 ARG A N 1
ATOM 1931 C CA . ARG A 1 234 ? -23.927 -2.987 -30.866 1.00 96.94 234 ARG A CA 1
ATOM 1932 C C . ARG A 1 234 ? -24.882 -3.638 -29.861 1.00 96.94 234 ARG A C 1
ATOM 1934 O O . ARG A 1 234 ? -25.569 -4.582 -30.233 1.00 96.94 234 ARG A O 1
ATOM 1941 N N . LEU A 1 235 ? -24.962 -3.122 -28.632 1.00 96.00 235 LEU A N 1
ATOM 1942 C CA . LEU A 1 235 ? -25.868 -3.652 -27.604 1.00 96.00 235 LEU A CA 1
ATOM 1943 C C . LEU A 1 235 ? -27.333 -3.592 -28.044 1.00 96.00 235 LEU A C 1
ATOM 1945 O O . LEU A 1 235 ? -28.053 -4.571 -27.885 1.00 96.00 235 LEU A O 1
ATOM 1949 N N . LYS A 1 236 ? -27.760 -2.491 -28.674 1.00 96.31 236 LYS A N 1
ATOM 1950 C CA . LYS A 1 236 ? -29.121 -2.378 -29.220 1.00 96.31 236 LYS A CA 1
ATOM 1951 C C . LYS A 1 236 ? -29.405 -3.432 -30.291 1.00 96.31 236 LYS A C 1
ATOM 1953 O O . LYS A 1 236 ? -30.497 -3.990 -30.314 1.00 96.31 236 LYS A O 1
ATOM 1958 N N . ARG A 1 237 ? -28.437 -3.728 -31.168 1.00 96.06 237 ARG A N 1
ATOM 1959 C CA . ARG A 1 237 ? -28.589 -4.798 -32.171 1.00 96.06 237 ARG A CA 1
ATOM 1960 C C . ARG A 1 237 ? -28.715 -6.169 -31.510 1.00 96.06 237 ARG A C 1
ATOM 1962 O O . ARG A 1 237 ? -29.647 -6.897 -31.831 1.00 96.06 237 ARG A O 1
ATOM 1969 N N . GLU A 1 238 ? -27.844 -6.475 -30.551 1.00 96.19 238 GLU A N 1
ATOM 1970 C CA . GLU A 1 238 ? -27.893 -7.733 -29.792 1.00 96.19 238 GLU A CA 1
ATOM 1971 C C . GLU A 1 238 ? -29.219 -7.877 -29.019 1.00 96.19 238 GLU A C 1
ATOM 1973 O O . GLU A 1 238 ? -29.804 -8.958 -28.973 1.00 96.19 238 GLU A O 1
ATOM 1978 N N . GLU A 1 239 ? -29.750 -6.791 -28.451 1.00 96.06 239 GLU A N 1
ATOM 1979 C CA . GLU A 1 239 ? -31.053 -6.782 -27.779 1.00 96.06 239 GLU A CA 1
ATOM 1980 C C . GLU A 1 239 ? -32.215 -7.034 -28.740 1.00 96.06 239 GLU A C 1
ATOM 1982 O O . GLU A 1 239 ? -33.079 -7.855 -28.424 1.00 96.06 239 GLU A O 1
ATOM 1987 N N . CYS A 1 240 ? -32.229 -6.382 -29.906 1.00 95.00 240 CYS A N 1
ATOM 1988 C CA . CYS A 1 240 ? -33.231 -6.614 -30.947 1.00 95.00 240 CYS A CA 1
ATOM 1989 C C . CYS A 1 240 ? -33.193 -8.064 -31.452 1.00 95.00 240 CYS A C 1
ATOM 1991 O O . CYS A 1 240 ? -34.236 -8.703 -31.583 1.00 95.00 240 CYS A O 1
ATOM 1993 N N . GLU A 1 241 ? -32.002 -8.615 -31.691 1.00 94.94 241 GLU A N 1
ATOM 1994 C CA . GLU A 1 241 ? -31.828 -10.016 -32.089 1.00 94.94 241 GLU A CA 1
ATOM 1995 C C . GLU A 1 241 ? -32.289 -10.971 -30.987 1.00 94.94 241 GLU A C 1
ATOM 1997 O O . GLU A 1 241 ? -33.008 -11.931 -31.262 1.00 94.94 241 GLU A O 1
ATOM 2002 N N . ARG A 1 242 ? -31.970 -10.674 -29.722 1.00 94.75 242 ARG A N 1
ATOM 2003 C CA . ARG A 1 242 ? -32.431 -11.452 -28.567 1.00 94.75 242 ARG A CA 1
ATOM 2004 C C . ARG A 1 242 ? -33.949 -11.398 -28.410 1.00 94.75 242 ARG A C 1
ATOM 2006 O O . ARG A 1 242 ? -34.554 -12.408 -28.063 1.00 94.75 242 ARG A O 1
ATOM 2013 N N . GLN A 1 243 ? -34.575 -10.246 -28.642 1.00 94.25 243 GLN A N 1
ATOM 2014 C CA . GLN A 1 243 ? -36.034 -10.112 -28.632 1.00 94.25 243 GLN A CA 1
ATOM 2015 C C . GLN A 1 243 ? -36.669 -10.919 -29.764 1.00 94.25 243 GLN A C 1
ATOM 2017 O O . GLN A 1 243 ? -37.606 -11.670 -29.513 1.00 94.25 243 GLN A O 1
ATOM 2022 N N . ARG A 1 244 ? -36.115 -10.840 -30.978 1.00 93.00 244 ARG A N 1
ATOM 2023 C CA . ARG A 1 244 ? -36.567 -11.637 -32.123 1.00 93.00 244 ARG A CA 1
ATOM 2024 C C . ARG A 1 244 ? -36.419 -13.138 -31.867 1.00 93.00 244 ARG A C 1
ATOM 2026 O O . ARG A 1 244 ? -37.335 -13.895 -32.158 1.00 93.00 244 ARG A O 1
ATOM 2033 N N . ALA A 1 245 ? -35.305 -13.564 -31.275 1.00 93.25 245 ALA A N 1
ATOM 2034 C CA . ALA A 1 245 ? -35.085 -14.953 -30.886 1.00 93.25 245 ALA A CA 1
ATOM 2035 C C . ALA A 1 245 ? -36.104 -15.415 -29.834 1.00 93.25 245 ALA A C 1
ATOM 2037 O O . ALA A 1 245 ? -36.669 -16.491 -29.975 1.00 93.25 245 ALA A O 1
ATOM 2038 N N . LYS A 1 246 ? -36.396 -14.587 -28.821 1.00 92.31 246 LYS A N 1
ATOM 2039 C CA . LYS A 1 246 ? -37.443 -14.874 -27.825 1.00 92.31 246 LYS A CA 1
ATOM 2040 C C . LYS A 1 246 ? -38.836 -14.977 -28.447 1.00 92.31 246 LYS A C 1
ATOM 2042 O O . LYS A 1 246 ? -39.599 -15.837 -28.040 1.00 92.31 246 LYS A O 1
ATOM 2047 N N . GLN A 1 247 ? -39.159 -14.127 -29.421 1.00 90.12 247 GLN A N 1
ATOM 2048 C CA . GLN A 1 247 ? -40.439 -14.176 -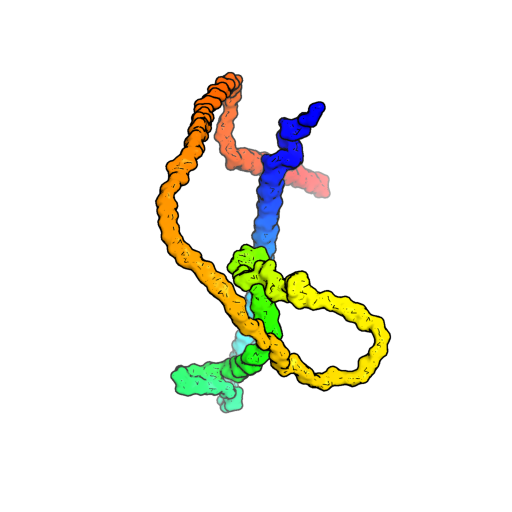30.136 1.00 90.12 247 GLN A CA 1
ATOM 2049 C C . GLN A 1 247 ? -40.600 -15.433 -30.997 1.00 90.12 247 GLN A C 1
ATOM 2051 O O . GLN A 1 247 ? -41.724 -15.850 -31.213 1.00 90.12 247 GLN A O 1
ATOM 2056 N N . LEU A 1 248 ? -39.503 -16.017 -31.490 1.00 86.31 248 LEU A N 1
ATOM 2057 C CA . LEU A 1 248 ? -39.525 -17.284 -32.232 1.00 86.31 248 LEU A CA 1
ATOM 2058 C C . LEU A 1 248 ? -39.558 -18.520 -31.321 1.00 86.31 248 LEU A C 1
ATOM 2060 O O . LEU A 1 248 ? -39.823 -19.616 -31.803 1.00 86.31 248 LEU A O 1
ATOM 2064 N N . LEU A 1 249 ? -39.210 -18.357 -30.041 1.00 80.81 249 LEU A N 1
ATOM 2065 C CA . LEU A 1 249 ? -39.163 -19.436 -29.051 1.00 80.81 249 LEU A CA 1
ATOM 2066 C C . LEU A 1 249 ? -40.467 -19.561 -28.240 1.00 80.81 249 LEU A C 1
ATOM 2068 O O . LEU A 1 249 ? -40.610 -20.527 -27.492 1.00 80.81 249 LEU A O 1
ATOM 2072 N N . ASN A 1 250 ? -41.371 -18.588 -28.385 1.00 59.19 250 ASN A N 1
ATOM 2073 C CA . ASN A 1 250 ? -42.756 -18.613 -27.910 1.00 59.19 250 ASN A CA 1
ATOM 2074 C C . ASN A 1 250 ? -43.688 -19.012 -29.056 1.00 59.19 250 ASN A C 1
ATOM 2076 O O . ASN A 1 250 ? -44.730 -19.628 -28.751 1.00 59.19 250 ASN A O 1
#

Foldseek 3Di:
DDCLQVDPPNCPHPVNVVVVVVVVVVVVVVVVVVVVVVVVVVVVVVVVVVVVVVVVVVVVVVVVVVVVVPDDDDDDPDQPQDQPPVPSDRDSCPVVVVVVCVVVVVPPPVVVVVVVVVVLVVCVVVVNDDDDCVVPCVVVVNDDPVRDDPPDPPDDDDDDDDDDDDDDDDDDDDDDDDDDDDDDDDDDDDDDDDDDDDDDDDDDDDDDDDDDDPDDPDDPVNVVVVVVVVVVVVVVVVVVVVVVVVVVVD

Sequence (250 aa):
MNILPKKRWHVRTKENVARVRRDQKKAAEEEERIKERALLAEREYRMNILRRNAGQRVMESFDYAESKTSESQSLGEGGSGVIDEKSGHINFFADLEREELANTEKGNKEYAAEKRKEKDEFESKLGILKYLGEGSKEFMKEVPWYEKNPQRALSTGDSLSQANNDKRFKEEERTSSVSEEKKKSRSHRKERHKGKEKRHHKLKRKKKHRSSHSESSESEEDKVEKFAKLRAERLKREECERQRAKQLLN

Radius of gyration: 44.67 Å; chains: 1; bounding box: 124×60×91 Å